Protein AF-A0A2M7RSE1-F1 (afdb_monomer)

Organism: NCBI:txid1974574

Solvent-accessible surface area (backbone atoms only — not comparable to full-atom values): 9994 Å² total; per-residue (Å²): 109,76,87,57,85,58,62,68,34,70,72,42,82,77,41,83,48,82,64,56,87,48,24,41,34,29,39,30,33,35,47,40,98,88,31,52,31,28,22,29,37,33,40,44,56,78,88,70,49,96,68,28,25,37,33,34,40,38,36,58,44,85,61,61,45,92,76,39,50,70,86,54,74,64,53,70,58,54,50,51,45,14,60,71,52,21,29,32,37,33,62,31,50,47,32,17,59,84,8,39,75,66,70,69,55,73,89,85,35,65,61,56,36,52,42,52,48,14,49,50,40,16,44,53,69,35,88,64,36,17,55,89,40,39,31,56,41,28,38,69,54,13,35,57,33,48,62,52,42,53,74,52,48,68,85,75,41,62,63,52,76,55,75,58,92,64,82,92,72,87,52,77,67,60,56,50,59,61,68,66,71,124

Structure (mmCIF, N/CA/C/O backbone):
data_AF-A0A2M7RSE1-F1
#
_entry.id   AF-A0A2M7RSE1-F1
#
loop_
_atom_site.group_PDB
_atom_site.id
_atom_site.type_symbol
_atom_site.label_atom_id
_atom_site.label_alt_id
_atom_site.label_comp_id
_atom_site.label_asym_id
_atom_site.label_entity_id
_atom_site.label_seq_id
_atom_site.pdbx_PDB_ins_code
_atom_site.Cartn_x
_atom_site.Cartn_y
_atom_site.Cartn_z
_atom_site.occupancy
_atom_site.B_iso_or_equiv
_atom_site.auth_seq_id
_atom_site.auth_comp_id
_atom_site.auth_asym_id
_atom_site.auth_atom_id
_atom_site.pdbx_PDB_model_num
ATOM 1 N N . MET A 1 1 ? -2.953 -1.154 -20.805 1.00 68.44 1 MET A N 1
ATOM 2 C CA . MET A 1 1 ? -3.401 -0.845 -19.430 1.00 68.44 1 MET A CA 1
ATOM 3 C C . MET A 1 1 ? -4.913 -0.645 -19.348 1.00 68.44 1 MET A C 1
ATOM 5 O O . MET A 1 1 ? -5.543 -1.492 -18.757 1.00 68.44 1 MET A O 1
ATOM 9 N N . ARG A 1 2 ? -5.538 0.334 -20.030 1.00 63.78 2 ARG A N 1
ATOM 10 C CA . ARG A 1 2 ? -7.013 0.550 -19.985 1.00 63.78 2 ARG A CA 1
ATOM 11 C C . ARG A 1 2 ? -7.922 -0.634 -20.369 1.00 63.78 2 ARG A C 1
ATOM 13 O O . ARG A 1 2 ? -9.072 -0.653 -19.968 1.00 63.78 2 ARG A O 1
ATOM 20 N N . LYS A 1 3 ? -7.435 -1.574 -21.185 1.00 67.25 3 LYS A N 1
ATOM 21 C CA . LYS A 1 3 ? -8.166 -2.794 -21.589 1.00 67.25 3 LYS A CA 1
ATOM 22 C C . LYS A 1 3 ? -7.731 -4.043 -20.804 1.00 67.25 3 LYS A C 1
ATOM 24 O O . LYS A 1 3 ? -8.051 -5.147 -21.220 1.00 67.25 3 LYS A O 1
ATOM 29 N N . LYS A 1 4 ? -6.894 -3.880 -19.773 1.00 73.75 4 LYS A N 1
ATOM 30 C CA . LYS A 1 4 ? -6.377 -4.986 -18.961 1.00 73.75 4 LYS A CA 1
ATOM 31 C C . LYS A 1 4 ? -7.294 -5.166 -17.755 1.00 73.75 4 LYS A C 1
ATOM 33 O O . LYS A 1 4 ? -7.661 -4.173 -17.134 1.00 73.75 4 LYS A O 1
ATOM 38 N N . ASP A 1 5 ? -7.607 -6.415 -17.437 1.00 77.19 5 ASP A N 1
ATOM 39 C CA . ASP A 1 5 ? -8.278 -6.763 -16.190 1.00 77.19 5 ASP A CA 1
ATOM 40 C C . ASP A 1 5 ? -7.267 -6.791 -15.041 1.00 77.19 5 ASP A C 1
ATOM 42 O O . ASP A 1 5 ? -6.137 -7.266 -15.198 1.00 77.19 5 ASP A O 1
ATOM 46 N N . TYR A 1 6 ? -7.690 -6.291 -13.884 1.00 80.75 6 TYR A N 1
ATOM 47 C CA . TYR A 1 6 ? -6.918 -6.295 -12.644 1.00 80.75 6 TYR A CA 1
ATOM 48 C C . TYR A 1 6 ? -7.593 -7.270 -11.674 1.00 80.75 6 TYR A C 1
ATOM 50 O O . TYR A 1 6 ? -8.510 -6.878 -10.947 1.00 80.75 6 TYR A O 1
ATOM 58 N N . PRO A 1 7 ? -7.260 -8.574 -11.741 1.00 81.19 7 PRO A N 1
ATOM 59 C CA . PRO A 1 7 ? -7.985 -9.588 -10.998 1.00 81.19 7 PRO A CA 1
ATOM 60 C C . PRO A 1 7 ? -7.826 -9.367 -9.497 1.00 81.19 7 PRO A C 1
ATOM 62 O O . PRO A 1 7 ? -6.730 -9.161 -8.978 1.00 81.19 7 PRO A O 1
ATOM 65 N N . VAL A 1 8 ? -8.948 -9.455 -8.790 1.00 84.81 8 VAL A N 1
ATOM 66 C CA . VAL A 1 8 ? -8.953 -9.467 -7.330 1.00 84.81 8 VAL A CA 1
ATOM 67 C C . VAL A 1 8 ? -8.176 -10.688 -6.851 1.00 84.81 8 VAL A C 1
ATOM 69 O O . VAL A 1 8 ? -8.457 -11.814 -7.263 1.00 84.81 8 VAL A O 1
ATOM 72 N N . SER A 1 9 ? -7.258 -10.466 -5.918 1.00 90.94 9 SER A N 1
ATOM 73 C CA . SER A 1 9 ? -6.623 -11.531 -5.153 1.00 90.94 9 SER A CA 1
ATOM 74 C C . SER A 1 9 ? -6.846 -11.314 -3.662 1.00 90.94 9 SER A C 1
ATOM 76 O O . SER A 1 9 ? -7.140 -10.202 -3.219 1.00 90.94 9 SER A O 1
ATOM 78 N N . GLU A 1 10 ? -6.759 -12.386 -2.882 1.00 92.94 10 GLU A N 1
ATOM 79 C CA . GLU A 1 10 ? -6.813 -12.274 -1.430 1.00 92.94 10 GLU A CA 1
ATOM 80 C C . GLU A 1 10 ? -5.564 -11.550 -0.912 1.00 92.94 10 GLU A C 1
ATOM 82 O O . GLU A 1 10 ? -4.444 -11.865 -1.316 1.00 92.94 10 GLU A O 1
ATOM 87 N N . LEU A 1 11 ? -5.764 -10.589 -0.005 1.00 96.06 11 LEU A N 1
ATOM 88 C CA . LEU A 1 11 ? -4.673 -9.977 0.744 1.00 96.06 11 LEU A CA 1
ATOM 89 C C . LEU A 1 11 ? -4.302 -10.903 1.910 1.00 96.06 11 LEU A C 1
ATOM 91 O O . LEU A 1 11 ? -5.041 -10.996 2.893 1.00 96.06 11 LEU A O 1
ATOM 95 N N . VAL A 1 12 ? -3.162 -11.579 1.803 1.00 97.81 12 VAL A N 1
ATOM 96 C CA . VAL A 1 12 ? -2.704 -12.579 2.775 1.00 97.81 12 VAL A CA 1
ATOM 97 C C . VAL A 1 12 ? -1.786 -11.926 3.801 1.00 97.81 12 VAL A C 1
ATOM 99 O O . VAL A 1 12 ? -0.852 -11.217 3.436 1.00 97.81 12 VAL A O 1
ATOM 102 N N . ILE A 1 13 ? -2.024 -12.172 5.091 1.00 98.25 13 ILE A N 1
ATOM 103 C CA . ILE A 1 13 ? -1.109 -11.756 6.162 1.00 98.25 13 ILE A CA 1
ATOM 104 C C . ILE A 1 13 ? 0.030 -12.773 6.259 1.00 98.25 13 ILE A C 1
ATOM 106 O O . ILE A 1 13 ? -0.191 -13.924 6.622 1.00 98.25 13 ILE A O 1
ATOM 110 N N . GLU A 1 14 ? 1.246 -12.337 5.949 1.00 98.31 14 GLU A N 1
ATOM 111 C CA . GLU A 1 14 ? 2.449 -13.179 5.926 1.00 98.31 14 GLU A CA 1
ATOM 112 C C . GLU A 1 14 ? 3.191 -13.133 7.262 1.00 98.31 14 GLU A C 1
ATOM 114 O O . GLU A 1 14 ? 3.734 -14.131 7.727 1.00 98.31 14 GLU A O 1
ATOM 119 N N . GLN A 1 15 ? 3.221 -11.956 7.889 1.00 98.38 15 GLN A N 1
ATOM 120 C CA . GLN A 1 15 ? 3.910 -11.743 9.154 1.00 98.38 15 GLN A CA 1
ATOM 121 C C . GLN A 1 15 ? 3.227 -10.638 9.956 1.00 98.38 15 GLN A C 1
ATOM 123 O O . GLN A 1 15 ? 2.953 -9.561 9.431 1.00 98.38 15 GLN A O 1
ATOM 128 N N . THR A 1 16 ? 3.030 -10.870 11.252 1.00 98.19 16 THR A N 1
ATOM 129 C CA . THR A 1 16 ? 2.653 -9.820 12.208 1.00 98.19 16 THR A CA 1
ATOM 130 C C . THR A 1 16 ? 3.908 -9.128 12.730 1.00 98.19 16 THR A C 1
ATOM 132 O O . THR A 1 16 ? 4.854 -9.788 13.161 1.00 98.19 16 THR A O 1
ATOM 135 N N . LEU A 1 17 ? 3.922 -7.798 12.691 1.00 97.88 17 LEU A N 1
ATOM 136 C CA . LEU A 1 17 ? 5.022 -6.968 13.180 1.00 97.88 17 LEU A CA 1
ATOM 137 C C . LEU A 1 17 ? 4.668 -6.356 14.548 1.00 97.88 17 LEU A C 1
ATOM 139 O O . LEU A 1 17 ? 3.490 -6.329 14.921 1.00 97.88 17 LEU A O 1
ATOM 143 N N . PRO A 1 18 ? 5.656 -5.844 15.307 1.00 96.38 18 PRO A N 1
ATOM 144 C CA . PRO A 1 18 ? 5.380 -5.096 16.528 1.00 96.38 18 PRO A CA 1
ATOM 145 C C . PR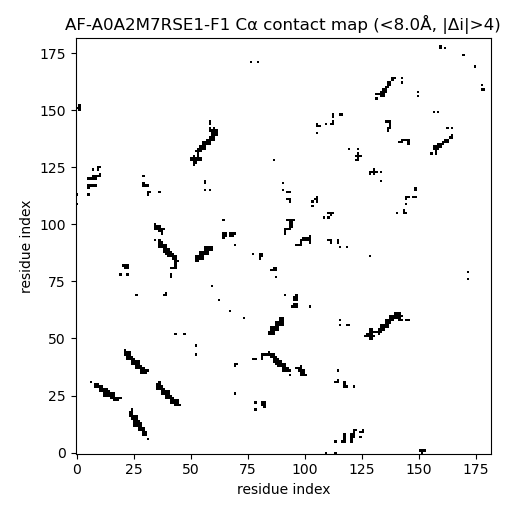O A 1 18 ? 4.396 -3.949 16.276 1.00 96.38 18 PRO A C 1
ATOM 147 O O . PRO A 1 18 ? 4.526 -3.202 15.305 1.00 96.38 18 PRO A O 1
ATOM 150 N N . ALA A 1 19 ? 3.402 -3.811 17.153 1.00 90.44 19 ALA A N 1
ATOM 151 C CA . ALA A 1 19 ? 2.424 -2.738 17.051 1.00 90.44 19 ALA A CA 1
ATOM 152 C C . ALA A 1 19 ? 3.070 -1.374 17.338 1.00 90.44 19 ALA A C 1
ATOM 154 O O . ALA A 1 19 ? 3.958 -1.250 18.184 1.00 90.44 19 ALA A O 1
ATOM 155 N N . GLY A 1 20 ? 2.583 -0.341 16.655 1.00 91.25 20 GLY A N 1
ATOM 156 C CA . GLY A 1 20 ? 2.917 1.040 16.975 1.00 91.25 20 GLY A CA 1
ATOM 157 C C . GLY A 1 20 ? 1.844 1.688 17.844 1.00 91.25 20 GLY A C 1
ATOM 158 O O . GLY A 1 20 ? 0.829 1.091 18.199 1.00 91.25 20 GLY A O 1
ATOM 159 N N . THR A 1 21 ? 2.036 2.964 18.176 1.00 91.62 21 THR A N 1
ATOM 160 C CA . THR A 1 21 ? 1.001 3.729 18.881 1.00 91.62 21 THR A CA 1
ATOM 161 C C . THR A 1 21 ? -0.196 3.962 17.959 1.00 91.62 21 THR A C 1
ATOM 163 O O . THR A 1 21 ? -0.091 4.730 17.000 1.00 91.62 21 THR A O 1
ATOM 166 N N . ASN A 1 22 ? -1.334 3.360 18.304 1.00 94.00 22 ASN A N 1
ATOM 167 C CA . ASN A 1 22 ? -2.626 3.460 17.619 1.00 94.00 22 ASN A CA 1
ATOM 168 C C . ASN A 1 22 ? -2.713 2.780 16.240 1.00 94.00 22 ASN A C 1
ATOM 170 O O . ASN A 1 22 ? -3.580 3.128 15.435 1.00 94.00 22 ASN A O 1
ATOM 174 N N . TYR A 1 23 ? -1.837 1.819 15.952 1.00 97.75 23 TYR A N 1
ATOM 175 C CA . TYR A 1 23 ? -1.929 0.989 14.753 1.00 97.75 23 TYR A CA 1
ATOM 176 C C . TYR A 1 23 ? -1.203 -0.347 14.938 1.00 97.75 23 TYR A C 1
ATOM 178 O O . TYR A 1 23 ? -0.269 -0.463 15.732 1.00 97.75 23 TYR A O 1
ATOM 186 N N . ILE A 1 24 ? -1.593 -1.345 14.151 1.00 98.00 24 ILE A N 1
ATOM 187 C CA . ILE A 1 24 ? -0.905 -2.635 14.037 1.00 98.00 24 ILE A CA 1
ATOM 188 C C . ILE A 1 24 ? -0.287 -2.727 12.642 1.00 98.00 24 ILE A C 1
ATOM 190 O O . ILE A 1 24 ? -0.823 -2.164 11.684 1.00 98.00 24 ILE A O 1
ATOM 194 N N . GLN A 1 25 ? 0.852 -3.408 12.530 1.00 98.25 25 GLN A N 1
ATOM 195 C CA . GLN A 1 25 ? 1.561 -3.586 11.268 1.00 98.25 25 GLN A CA 1
ATOM 196 C C . GLN A 1 25 ? 1.707 -5.058 10.909 1.00 98.25 25 GLN A C 1
ATOM 198 O O . GLN A 1 25 ? 1.893 -5.919 11.770 1.00 98.25 25 GLN A O 1
ATOM 203 N N . TYR A 1 26 ? 1.678 -5.317 9.609 1.00 98.56 26 TYR A N 1
ATOM 204 C CA . TYR A 1 26 ? 1.849 -6.630 9.022 1.00 98.56 26 TYR A CA 1
ATOM 205 C C . TYR A 1 26 ? 2.700 -6.523 7.760 1.00 98.56 26 TYR A C 1
ATOM 207 O O . TYR A 1 26 ? 2.643 -5.519 7.045 1.00 98.56 26 TYR A O 1
ATOM 215 N N . ILE A 1 27 ? 3.433 -7.585 7.447 1.00 98.62 27 ILE A N 1
ATOM 216 C CA . ILE A 1 27 ? 3.808 -7.864 6.064 1.00 98.62 27 ILE A CA 1
ATOM 217 C C . ILE A 1 27 ? 2.646 -8.640 5.456 1.00 98.62 27 ILE A C 1
ATOM 219 O O . ILE A 1 27 ? 2.216 -9.654 6.010 1.00 98.62 27 ILE A O 1
ATOM 223 N N . ALA A 1 28 ? 2.123 -8.145 4.341 1.00 98.50 28 ALA A N 1
ATOM 224 C CA . ALA A 1 28 ? 1.024 -8.770 3.626 1.00 98.50 28 ALA A CA 1
ATOM 225 C C . ALA A 1 28 ? 1.351 -8.904 2.140 1.00 98.50 28 ALA A C 1
ATOM 227 O O . ALA A 1 28 ? 2.126 -8.109 1.603 1.00 98.50 28 ALA A O 1
ATOM 228 N N . SER A 1 29 ? 0.744 -9.884 1.479 1.00 98.50 29 SER A N 1
ATOM 229 C CA . SER A 1 29 ? 0.957 -10.146 0.061 1.00 98.50 29 SER A CA 1
ATOM 230 C C . SER A 1 29 ? -0.344 -10.232 -0.736 1.00 98.50 29 SER A C 1
ATOM 232 O O . SER A 1 29 ? -1.419 -10.447 -0.179 1.00 98.50 29 SER A O 1
ATOM 234 N N . TYR A 1 30 ? -0.235 -10.038 -2.048 1.00 98.00 30 TYR A N 1
ATOM 235 C CA . TYR A 1 30 ? -1.301 -10.203 -3.036 1.00 98.00 30 TYR A CA 1
ATOM 236 C C . TYR A 1 30 ? -0.702 -10.729 -4.350 1.00 98.00 30 TYR A C 1
ATOM 238 O O . TYR A 1 30 ? 0.520 -10.872 -4.482 1.00 98.00 30 TYR A O 1
ATOM 246 N N . LYS A 1 31 ? -1.549 -11.053 -5.330 1.00 97.94 31 LYS A N 1
ATOM 247 C CA . LYS A 1 31 ? -1.115 -11.543 -6.643 1.00 97.94 31 LYS A CA 1
ATOM 248 C C . LYS A 1 31 ? -1.199 -10.462 -7.716 1.00 97.94 31 LYS A C 1
ATOM 250 O O . LYS A 1 31 ? -2.182 -9.734 -7.805 1.00 97.94 31 LYS A O 1
ATOM 255 N N . SER A 1 32 ? -0.177 -10.405 -8.566 1.00 96.00 32 SER A N 1
ATOM 256 C CA . SER A 1 32 ? -0.117 -9.530 -9.738 1.00 96.00 32 SER A CA 1
ATOM 257 C C . SER A 1 32 ? 0.667 -10.214 -10.853 1.00 96.00 32 SER A C 1
ATOM 259 O O . SER A 1 32 ? 1.807 -10.609 -10.641 1.00 96.00 32 SER A O 1
ATOM 261 N N . ASP A 1 33 ? 0.063 -10.403 -12.029 1.00 93.81 33 ASP A N 1
ATOM 262 C CA . ASP A 1 33 ? 0.697 -11.084 -13.175 1.00 93.81 33 ASP A CA 1
ATOM 263 C C . ASP A 1 33 ? 1.339 -12.447 -12.818 1.00 93.81 33 ASP A C 1
ATOM 265 O O . ASP A 1 33 ? 2.411 -12.801 -13.297 1.00 93.81 33 ASP A O 1
ATOM 269 N N . GLY A 1 34 ? 0.688 -13.216 -11.935 1.00 94.94 34 GLY A N 1
ATOM 270 C CA . GLY A 1 34 ? 1.187 -14.503 -11.423 1.00 94.94 34 GLY A CA 1
ATOM 271 C C . GLY A 1 34 ? 2.207 -14.389 -10.280 1.00 94.94 34 GLY A C 1
ATOM 272 O O . GLY A 1 34 ? 2.371 -15.340 -9.511 1.00 94.94 34 GLY A O 1
ATOM 273 N N . LEU A 1 35 ? 2.812 -13.215 -10.100 1.00 97.12 35 LEU A N 1
ATOM 274 C CA . LEU A 1 35 ? 3.784 -12.918 -9.052 1.00 97.12 35 LEU A CA 1
ATOM 275 C C . LEU A 1 35 ? 3.100 -12.697 -7.703 1.00 97.12 35 LEU A C 1
ATOM 277 O O . LEU A 1 35 ? 2.005 -12.135 -7.622 1.00 97.12 35 LEU A O 1
ATOM 281 N N . LYS A 1 36 ? 3.761 -13.128 -6.631 1.00 98.19 36 LYS A N 1
ATOM 282 C CA . LYS A 1 36 ? 3.456 -12.764 -5.248 1.00 98.19 36 LYS A CA 1
ATOM 283 C C . LYS A 1 36 ? 4.147 -11.443 -4.915 1.00 98.19 36 LYS A C 1
ATOM 285 O O . LYS A 1 36 ? 5.373 -11.372 -4.845 1.00 98.19 36 LYS A O 1
ATOM 290 N N . ILE A 1 37 ? 3.348 -10.405 -4.705 1.00 98.50 37 ILE A N 1
ATOM 291 C CA . ILE A 1 37 ? 3.824 -9.065 -4.371 1.00 98.50 37 ILE A CA 1
ATOM 292 C C . ILE A 1 37 ? 3.568 -8.814 -2.892 1.00 98.50 37 ILE A C 1
ATOM 294 O O . ILE A 1 37 ? 2.458 -9.022 -2.409 1.00 98.50 37 ILE A O 1
ATOM 298 N N . TYR A 1 38 ? 4.606 -8.395 -2.179 1.00 98.69 38 TYR A N 1
ATOM 299 C CA . TYR A 1 38 ? 4.588 -8.104 -0.753 1.00 98.69 38 TYR A CA 1
ATOM 300 C C . TYR A 1 38 ? 4.395 -6.605 -0.507 1.00 98.69 38 TYR A C 1
ATOM 302 O O . TYR A 1 38 ? 4.470 -5.777 -1.414 1.00 98.69 38 TYR A O 1
ATOM 310 N N . GLY A 1 39 ? 4.122 -6.241 0.740 1.00 98.38 39 GLY A N 1
ATOM 311 C CA . GLY A 1 39 ? 4.042 -4.855 1.164 1.00 98.38 39 GLY A CA 1
ATOM 312 C C . GLY A 1 39 ? 3.800 -4.719 2.658 1.00 98.38 39 GLY A C 1
ATOM 313 O O . GLY A 1 39 ? 3.416 -5.667 3.349 1.00 98.38 39 GLY A O 1
ATOM 314 N N . LEU A 1 40 ? 4.006 -3.504 3.153 1.00 98.69 40 LEU A N 1
ATOM 315 C CA . LEU A 1 40 ? 3.713 -3.139 4.532 1.00 98.69 40 LEU A CA 1
ATOM 316 C C . LEU A 1 40 ? 2.243 -2.730 4.650 1.00 98.69 40 LEU A C 1
ATOM 318 O O . LEU A 1 40 ? 1.843 -1.685 4.133 1.00 98.69 40 LEU A O 1
ATOM 322 N N . LEU A 1 41 ? 1.459 -3.522 5.376 1.00 98.69 41 LEU A N 1
ATOM 323 C CA . LEU A 1 41 ? 0.079 -3.216 5.734 1.00 98.69 41 LEU A CA 1
ATOM 324 C C . LEU A 1 41 ? 0.042 -2.638 7.148 1.00 98.69 41 LEU A C 1
ATOM 326 O O . LEU A 1 41 ? 0.400 -3.307 8.113 1.00 98.69 41 LEU A O 1
ATOM 330 N N . THR A 1 42 ? -0.409 -1.396 7.280 1.00 98.62 42 THR A N 1
ATOM 331 C CA . THR A 1 42 ? -0.582 -0.723 8.571 1.00 98.62 42 THR A CA 1
ATOM 332 C C . THR A 1 42 ? -2.057 -0.403 8.780 1.00 98.62 42 THR A C 1
ATOM 334 O O . THR A 1 42 ? -2.655 0.298 7.965 1.00 98.62 42 THR A O 1
ATOM 337 N N . ILE A 1 43 ? -2.642 -0.913 9.863 1.00 98.44 43 ILE A N 1
ATOM 338 C CA . ILE A 1 43 ? -4.074 -0.799 10.163 1.00 98.44 43 ILE A CA 1
ATOM 339 C C . ILE A 1 43 ? -4.257 0.029 11.441 1.00 98.44 43 ILE A C 1
ATOM 341 O O . ILE A 1 43 ? -3.664 -0.324 12.463 1.00 98.44 43 ILE A O 1
ATOM 345 N N . PRO A 1 44 ? -5.073 1.099 11.428 1.00 98.06 44 PRO A N 1
ATOM 346 C CA . PRO A 1 44 ? -5.396 1.856 12.631 1.00 98.06 44 PRO A CA 1
ATOM 347 C C . PRO A 1 44 ? -6.061 0.978 13.692 1.00 98.06 44 PRO A C 1
ATOM 349 O O . PRO A 1 44 ? -6.879 0.111 13.384 1.00 98.06 44 PRO A O 1
ATOM 352 N N . THR A 1 45 ? -5.768 1.248 14.959 1.00 95.31 45 THR A N 1
ATOM 353 C CA . THR A 1 45 ? -6.540 0.705 16.084 1.00 95.31 45 THR A CA 1
ATOM 354 C C . THR A 1 45 ? -7.519 1.752 16.598 1.00 95.31 45 THR A C 1
ATOM 356 O O . THR A 1 45 ? -7.228 2.946 16.557 1.00 95.31 45 THR A O 1
ATOM 359 N N . GLY A 1 46 ? -8.644 1.315 17.158 1.00 91.56 46 GLY A N 1
ATOM 360 C CA . GLY A 1 46 ? -9.659 2.193 17.738 1.00 91.56 46 GLY A CA 1
ATOM 361 C C . GLY A 1 46 ? -11.046 1.871 17.200 1.00 91.56 46 GLY A C 1
ATOM 362 O O . GLY A 1 46 ? -11.316 0.742 16.788 1.00 91.56 46 GLY A O 1
ATOM 363 N N . ILE A 1 47 ? -11.933 2.866 17.206 1.00 93.38 47 ILE A N 1
ATOM 364 C CA . ILE A 1 47 ? -13.305 2.699 16.720 1.00 93.38 47 ILE A CA 1
ATOM 365 C C . ILE A 1 47 ? -13.293 2.730 15.192 1.00 93.38 47 ILE A C 1
ATOM 367 O O . ILE A 1 47 ? -13.180 3.793 14.581 1.00 93.38 47 ILE A O 1
ATOM 371 N N . LYS A 1 48 ? -13.417 1.550 14.581 1.00 95.12 48 LYS A N 1
ATOM 372 C CA . LYS A 1 48 ? -13.550 1.410 13.130 1.00 95.12 48 LYS A CA 1
ATOM 373 C C . LYS A 1 48 ? -14.847 2.080 12.647 1.00 95.12 48 LYS A C 1
ATOM 375 O O . LYS A 1 48 ? -15.901 1.823 13.236 1.00 95.12 48 LYS A O 1
ATOM 380 N N . PRO A 1 49 ? -14.815 2.902 11.578 1.00 95.25 49 PRO A N 1
ATOM 381 C CA . PRO A 1 49 ? -16.034 3.435 10.981 1.00 95.25 49 PRO A CA 1
ATOM 382 C C . PRO A 1 49 ? -16.951 2.308 10.497 1.00 95.25 49 PRO A C 1
ATOM 384 O O . PRO A 1 49 ? -16.478 1.243 10.105 1.00 95.25 49 PRO A O 1
ATOM 387 N N . LYS A 1 50 ? -18.265 2.556 10.461 1.00 94.75 50 LYS A N 1
ATOM 388 C CA . LYS A 1 50 ? -19.277 1.548 10.088 1.00 94.75 50 LYS A CA 1
ATOM 389 C C . LYS A 1 50 ? -18.969 0.831 8.765 1.00 94.75 50 LYS A C 1
ATOM 391 O O . LYS A 1 50 ? -19.198 -0.368 8.664 1.00 94.75 50 LYS A O 1
ATOM 396 N N . ASN A 1 51 ? -18.433 1.564 7.791 1.00 93.19 51 ASN A N 1
ATOM 397 C CA . ASN A 1 51 ? -18.144 1.058 6.449 1.00 93.19 51 ASN A CA 1
ATOM 398 C C . ASN A 1 51 ? -16.690 0.581 6.274 1.00 93.19 51 ASN A C 1
ATOM 400 O O . ASN A 1 51 ? -16.323 0.202 5.173 1.00 93.19 51 ASN A O 1
ATOM 404 N N . GLY A 1 52 ? -15.866 0.605 7.327 1.00 96.50 52 GLY A N 1
ATOM 405 C CA . GLY A 1 52 ? -14.433 0.310 7.260 1.00 96.50 52 GLY A CA 1
ATOM 406 C C . GLY A 1 52 ? -13.543 1.556 7.319 1.00 96.50 52 GLY A C 1
ATOM 407 O O . GLY A 1 52 ? -14.006 2.702 7.362 1.00 96.50 52 GLY A O 1
ATOM 408 N N . TRP A 1 53 ? -12.233 1.336 7.368 1.00 97.19 53 TRP A N 1
ATOM 409 C CA . TRP A 1 53 ? -11.232 2.397 7.346 1.00 97.19 53 TRP A CA 1
ATOM 410 C C . TRP A 1 53 ? -10.987 2.887 5.913 1.00 97.19 53 TRP A C 1
ATOM 412 O O . TRP A 1 53 ? -10.855 2.059 5.012 1.00 97.19 53 TRP A O 1
ATOM 422 N N . PRO A 1 54 ? -10.855 4.205 5.679 1.00 96.12 54 PRO A N 1
ATOM 423 C CA . PRO A 1 54 ? -10.328 4.691 4.409 1.00 96.12 54 PRO A CA 1
ATOM 424 C C . PRO A 1 54 ? -8.903 4.159 4.191 1.00 96.12 54 PRO A C 1
ATOM 426 O O . PRO A 1 54 ? -8.161 3.937 5.152 1.00 96.12 54 PRO A O 1
ATOM 429 N N . VAL A 1 55 ? -8.511 3.969 2.935 1.00 96.19 55 VAL A N 1
ATOM 430 C CA . VAL A 1 55 ? -7.242 3.330 2.565 1.00 96.19 55 VAL A CA 1
ATOM 431 C C . VAL A 1 55 ? -6.379 4.276 1.736 1.00 96.19 55 VAL A C 1
ATOM 433 O O . VAL A 1 55 ? -6.874 4.968 0.848 1.00 96.19 55 VAL A O 1
ATOM 436 N N . ILE A 1 56 ? -5.072 4.266 1.994 1.00 95.38 56 ILE A N 1
ATOM 437 C CA . ILE A 1 56 ? -4.049 4.906 1.168 1.00 95.38 56 ILE A CA 1
ATOM 438 C C . ILE A 1 56 ? -3.070 3.837 0.686 1.00 95.38 56 ILE A C 1
ATOM 440 O O . ILE A 1 56 ? -2.367 3.217 1.488 1.00 95.38 56 ILE A O 1
ATOM 444 N N . ILE A 1 57 ? -2.985 3.664 -0.632 1.00 96.25 57 ILE A N 1
ATOM 445 C CA . ILE A 1 57 ? -1.903 2.911 -1.272 1.00 96.25 57 ILE A CA 1
ATOM 446 C C . ILE A 1 57 ? -0.714 3.861 -1.420 1.00 96.25 57 ILE A C 1
ATOM 448 O O . ILE A 1 57 ? -0.763 4.834 -2.173 1.00 96.25 57 ILE A O 1
ATOM 452 N N . PHE A 1 58 ? 0.330 3.617 -0.637 1.00 96.00 58 PHE A N 1
ATOM 453 C CA . PHE A 1 58 ? 1.499 4.474 -0.508 1.00 96.00 58 PHE A CA 1
ATOM 454 C C . PHE A 1 58 ? 2.609 3.996 -1.450 1.00 96.00 58 PHE A C 1
ATOM 456 O O . PHE A 1 58 ? 3.375 3.087 -1.135 1.00 96.00 58 PHE A O 1
ATOM 463 N N . ASN A 1 59 ? 2.712 4.636 -2.607 1.00 94.25 59 ASN A N 1
ATOM 464 C CA . ASN A 1 59 ? 3.674 4.323 -3.654 1.00 94.25 59 ASN A CA 1
ATOM 465 C C . ASN A 1 59 ? 5.008 5.022 -3.374 1.00 94.25 59 ASN A C 1
ATOM 467 O O . ASN A 1 59 ? 5.156 6.240 -3.521 1.00 94.25 59 ASN A O 1
ATOM 471 N N . HIS A 1 60 ? 6.001 4.251 -2.930 1.00 94.31 60 HIS A N 1
ATOM 472 C CA . HIS A 1 60 ? 7.299 4.796 -2.548 1.00 94.31 60 HIS A CA 1
ATOM 473 C C . HIS A 1 60 ? 8.106 5.304 -3.758 1.00 94.31 60 HIS A C 1
ATOM 475 O O . HIS A 1 60 ? 7.922 4.868 -4.896 1.00 94.31 60 HIS A O 1
ATOM 481 N N . GLY A 1 61 ? 9.023 6.244 -3.505 1.00 90.94 61 GLY A N 1
ATOM 482 C CA . GLY A 1 61 ? 10.008 6.694 -4.494 1.00 90.94 61 GLY A CA 1
ATOM 483 C C . GLY A 1 61 ? 11.075 5.640 -4.797 1.00 90.94 61 GLY A C 1
ATOM 484 O O . GLY A 1 61 ? 11.092 4.574 -4.186 1.00 90.94 61 GLY A O 1
ATOM 485 N N . TYR A 1 62 ? 11.983 5.941 -5.726 1.00 92.06 62 TYR A N 1
ATOM 486 C CA . TYR A 1 62 ? 13.052 5.009 -6.081 1.00 92.06 62 TYR A CA 1
ATOM 487 C C . TYR A 1 62 ? 13.953 4.714 -4.877 1.00 92.06 62 TYR A C 1
ATOM 489 O O . TYR A 1 62 ? 14.439 5.626 -4.207 1.00 92.06 62 TYR A O 1
ATOM 497 N N . ILE A 1 63 ? 14.164 3.428 -4.624 1.00 92.44 63 ILE A N 1
ATOM 498 C CA . ILE A 1 63 ? 15.139 2.881 -3.686 1.00 92.44 63 ILE A CA 1
ATOM 499 C C . ILE A 1 63 ? 15.773 1.707 -4.440 1.00 92.44 63 ILE A C 1
ATOM 501 O O . ILE A 1 63 ? 15.013 0.932 -5.020 1.00 92.44 63 ILE A O 1
ATOM 505 N N . PRO A 1 64 ? 17.110 1.574 -4.476 1.00 93.81 64 PRO A N 1
ATOM 506 C CA . PRO A 1 64 ? 17.747 0.425 -5.111 1.00 93.81 64 PRO A CA 1
ATOM 507 C C . PRO A 1 64 ? 17.153 -0.896 -4.585 1.00 93.81 64 PRO A C 1
ATOM 509 O O . PRO A 1 64 ? 16.987 -1.013 -3.366 1.00 93.81 64 PRO A O 1
ATOM 512 N N . PRO A 1 65 ? 16.794 -1.861 -5.455 1.00 94.25 65 PRO A N 1
ATOM 513 C CA . PRO A 1 65 ? 16.103 -3.085 -5.040 1.00 94.25 65 PRO A CA 1
ATOM 514 C C . PRO A 1 65 ? 16.844 -3.879 -3.956 1.00 94.25 65 PRO A C 1
ATOM 516 O O . PRO A 1 65 ? 16.225 -4.376 -3.020 1.00 94.25 65 PRO A O 1
ATOM 519 N N . ASP A 1 66 ? 18.173 -3.925 -4.049 1.00 94.19 66 ASP A N 1
ATOM 520 C CA . ASP A 1 66 ? 19.097 -4.571 -3.111 1.00 94.19 66 ASP A CA 1
ATOM 521 C C . ASP A 1 66 ? 19.210 -3.851 -1.757 1.00 94.19 66 ASP A C 1
ATOM 523 O O . ASP A 1 66 ? 19.540 -4.464 -0.743 1.00 94.19 66 ASP A O 1
ATOM 527 N N . ALA A 1 67 ? 18.904 -2.554 -1.721 1.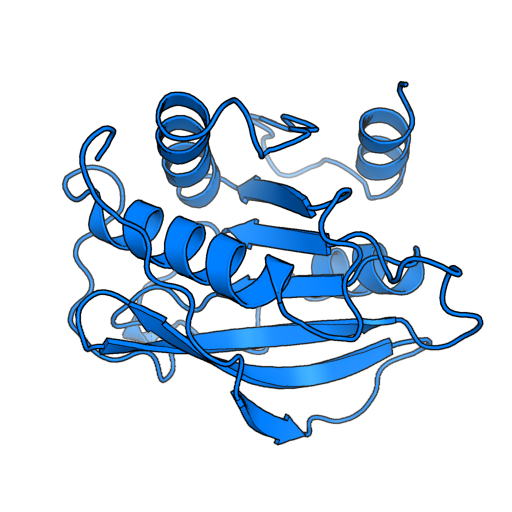00 96.19 67 ALA A N 1
ATOM 528 C CA . ALA A 1 67 ? 18.882 -1.744 -0.507 1.00 96.19 67 ALA A CA 1
ATOM 529 C C . ALA A 1 67 ? 17.473 -1.586 0.091 1.00 96.19 67 ALA A C 1
ATOM 531 O O . ALA A 1 67 ? 17.323 -1.036 1.188 1.00 96.19 67 ALA A O 1
ATOM 532 N N . TYR A 1 68 ? 16.426 -2.005 -0.625 1.00 96.94 68 TYR A N 1
ATOM 533 C CA . TYR A 1 68 ? 15.049 -1.828 -0.190 1.00 96.94 68 TYR A CA 1
ATOM 534 C C . TYR A 1 68 ? 14.673 -2.811 0.919 1.00 96.94 68 TYR A C 1
ATOM 536 O O . TYR A 1 68 ? 14.919 -4.011 0.835 1.00 96.94 68 TYR A O 1
ATOM 544 N N . LYS A 1 69 ? 13.980 -2.298 1.939 1.00 97.56 69 LYS A N 1
ATOM 545 C CA . LYS A 1 69 ? 13.392 -3.101 3.012 1.00 97.56 69 LYS A CA 1
ATOM 546 C C . LYS A 1 69 ? 11.974 -2.631 3.303 1.00 97.56 69 LYS A C 1
ATOM 548 O O . LYS A 1 69 ? 11.733 -1.437 3.484 1.00 97.56 69 LYS A O 1
ATOM 553 N N . THR A 1 70 ? 11.048 -3.579 3.418 1.00 97.75 70 THR A N 1
ATOM 554 C CA . THR A 1 70 ? 9.605 -3.350 3.601 1.00 97.75 70 THR A CA 1
ATOM 555 C C . THR A 1 70 ? 9.278 -2.424 4.777 1.00 97.75 70 THR A C 1
ATOM 557 O O . THR A 1 70 ? 8.388 -1.580 4.672 1.00 97.75 70 THR A O 1
ATOM 560 N N . THR A 1 71 ? 10.005 -2.539 5.889 1.00 96.62 71 THR A N 1
ATOM 561 C CA . THR A 1 71 ? 9.737 -1.818 7.146 1.00 96.62 71 THR A CA 1
ATOM 562 C C . THR A 1 71 ? 10.553 -0.533 7.321 1.00 96.62 71 THR A C 1
ATOM 564 O O . THR A 1 71 ? 10.359 0.185 8.301 1.00 96.62 71 THR A O 1
ATOM 567 N N . GLU A 1 72 ? 11.445 -0.210 6.382 1.00 94.94 72 GLU A N 1
ATOM 568 C CA . GLU A 1 72 ? 12.270 0.997 6.425 1.00 94.94 72 GLU A CA 1
ATOM 569 C C . GLU A 1 72 ? 11.744 2.086 5.481 1.00 94.94 72 GLU A C 1
ATOM 571 O O . GLU A 1 72 ? 10.983 1.829 4.546 1.00 94.94 72 GLU A O 1
ATOM 576 N N . ARG A 1 73 ? 12.224 3.321 5.701 1.00 92.56 73 ARG A N 1
ATOM 577 C CA . ARG A 1 73 ? 11.848 4.546 4.970 1.00 92.56 73 ARG A CA 1
ATOM 578 C C . ARG A 1 73 ? 10.356 4.875 5.091 1.00 92.56 73 ARG A C 1
ATOM 580 O O . ARG A 1 73 ? 9.507 4.033 5.340 1.00 92.56 73 ARG A O 1
ATOM 587 N N . TYR A 1 74 ? 10.026 6.159 4.982 1.00 92.88 74 TYR A N 1
ATOM 588 C CA . TYR A 1 74 ? 8.646 6.653 5.106 1.00 92.88 74 TYR A CA 1
ATOM 589 C C . TYR A 1 74 ? 7.915 6.297 6.421 1.00 92.88 74 TYR A C 1
ATOM 591 O O . TYR A 1 74 ? 6.721 6.560 6.532 1.00 92.88 74 TYR A O 1
ATOM 599 N N . VAL A 1 75 ? 8.614 5.774 7.439 1.00 94.44 75 VAL A N 1
ATOM 600 C CA . VAL A 1 75 ? 8.035 5.316 8.717 1.00 94.44 75 VAL A CA 1
ATOM 601 C C . VAL A 1 75 ? 7.161 6.394 9.356 1.00 94.44 75 VAL A C 1
ATOM 603 O O . VAL A 1 75 ? 6.025 6.127 9.736 1.00 94.44 75 VAL A O 1
ATOM 606 N N . ALA A 1 76 ? 7.650 7.637 9.404 1.00 92.50 76 ALA A N 1
ATOM 607 C CA . ALA A 1 76 ? 6.900 8.763 9.955 1.00 92.50 76 ALA A CA 1
ATOM 608 C C . ALA A 1 76 ? 5.618 9.074 9.163 1.00 92.50 76 ALA A C 1
ATOM 610 O O . ALA A 1 76 ? 4.594 9.375 9.770 1.00 92.50 76 ALA A O 1
ATOM 611 N N . TYR A 1 77 ? 5.648 8.958 7.831 1.00 92.62 77 TYR A N 1
ATOM 612 C CA . TYR A 1 77 ? 4.482 9.196 6.974 1.00 92.62 77 TYR A CA 1
ATOM 613 C C . TYR A 1 77 ? 3.431 8.100 7.154 1.00 92.62 77 TYR A C 1
ATOM 615 O O . TYR A 1 77 ? 2.270 8.406 7.420 1.00 92.62 77 TYR A O 1
ATOM 623 N N . VAL A 1 78 ? 3.845 6.830 7.079 1.00 96.12 78 VAL A N 1
ATOM 624 C CA . VAL A 1 78 ? 2.964 5.669 7.287 1.00 96.12 78 VAL A CA 1
ATOM 625 C C . VAL A 1 78 ? 2.324 5.731 8.674 1.00 96.12 78 VAL A C 1
ATOM 627 O O . VAL A 1 78 ? 1.106 5.625 8.799 1.00 96.12 78 VAL A O 1
ATOM 630 N N . ALA A 1 79 ? 3.123 5.993 9.712 1.00 94.75 79 ALA A N 1
ATOM 631 C CA . ALA A 1 79 ? 2.626 6.120 11.076 1.00 94.75 79 ALA A CA 1
ATOM 632 C C . ALA A 1 79 ? 1.672 7.311 11.241 1.00 94.75 79 ALA A C 1
ATOM 634 O O . ALA A 1 79 ? 0.654 7.182 11.917 1.00 94.75 79 ALA A O 1
ATOM 635 N N . ALA A 1 80 ? 1.976 8.470 10.649 1.00 94.44 80 ALA A N 1
ATOM 636 C CA . ALA A 1 80 ? 1.114 9.646 10.735 1.00 94.44 80 ALA A CA 1
ATOM 637 C C . ALA A 1 80 ? -0.247 9.397 10.076 1.00 94.44 80 ALA A C 1
ATOM 639 O O . ALA A 1 80 ? -1.274 9.715 10.671 1.00 94.44 80 ALA A O 1
ATOM 640 N N . LEU A 1 81 ? -0.270 8.793 8.888 1.00 95.38 81 LEU A N 1
ATOM 641 C CA . LEU A 1 81 ? -1.506 8.434 8.194 1.00 95.38 81 LEU A CA 1
ATOM 642 C C . LEU A 1 81 ? -2.321 7.411 8.998 1.00 95.38 81 LEU A C 1
ATOM 644 O O . LEU A 1 81 ? -3.503 7.635 9.254 1.00 95.38 81 LEU A O 1
ATOM 648 N N . ALA A 1 82 ? -1.682 6.350 9.495 1.00 96.62 82 ALA A N 1
ATOM 649 C CA . ALA A 1 82 ? -2.355 5.330 10.296 1.00 96.62 82 ALA A CA 1
ATOM 650 C C . ALA A 1 82 ? -2.956 5.886 11.593 1.00 96.62 82 ALA A C 1
ATOM 652 O O . ALA A 1 82 ? -4.117 5.627 11.908 1.00 96.62 82 ALA A O 1
ATOM 653 N N . LYS A 1 83 ? -2.216 6.745 12.304 1.00 95.12 83 LYS A N 1
ATOM 654 C CA . LYS A 1 83 ? -2.710 7.446 13.503 1.00 95.12 83 LYS A CA 1
ATOM 655 C C . LYS A 1 83 ? -3.907 8.358 13.225 1.00 95.12 83 LYS A C 1
ATOM 657 O O . LYS A 1 83 ? -4.649 8.667 14.151 1.00 95.12 83 LYS A O 1
ATOM 662 N N . ASN A 1 84 ? -4.095 8.788 11.978 1.00 93.88 84 ASN A N 1
ATOM 663 C CA . ASN A 1 84 ? -5.244 9.583 11.546 1.00 93.88 84 ASN A CA 1
ATOM 664 C C . ASN A 1 84 ? -6.388 8.725 10.975 1.00 93.88 84 ASN A C 1
ATOM 666 O O . ASN A 1 84 ? -7.303 9.268 10.362 1.00 93.88 84 ASN A O 1
ATOM 670 N N . GLY A 1 85 ? -6.366 7.405 11.192 1.00 96.06 85 GLY A N 1
ATOM 671 C CA . GLY A 1 85 ? -7.475 6.522 10.838 1.00 96.06 85 GLY A CA 1
ATOM 672 C C . GLY A 1 85 ? -7.471 6.055 9.384 1.00 96.06 85 GLY A C 1
ATOM 673 O O . GLY A 1 85 ? -8.535 5.740 8.865 1.00 96.06 85 GLY A O 1
ATOM 674 N N . TYR A 1 86 ? -6.309 6.000 8.728 1.00 97.12 86 TYR A N 1
ATOM 675 C CA . TYR A 1 86 ? -6.172 5.410 7.393 1.00 97.12 86 TYR A CA 1
ATOM 676 C C . TYR A 1 86 ? -5.482 4.053 7.468 1.00 97.12 86 TYR A C 1
ATOM 678 O O . TYR A 1 86 ? -4.416 3.934 8.071 1.00 97.12 86 TYR A O 1
ATOM 686 N N . ILE A 1 87 ? -6.026 3.037 6.800 1.00 98.44 87 ILE A N 1
ATOM 687 C CA . ILE A 1 87 ? -5.194 1.894 6.419 1.00 98.44 87 ILE A CA 1
ATOM 688 C C . ILE A 1 87 ? -4.150 2.412 5.438 1.00 98.44 87 ILE A C 1
ATOM 690 O O . ILE A 1 87 ? -4.483 3.090 4.468 1.00 98.44 87 ILE A O 1
ATOM 694 N N . VAL A 1 88 ? -2.888 2.084 5.680 1.00 98.12 88 VAL A N 1
ATOM 695 C CA . VAL A 1 88 ? -1.799 2.401 4.760 1.00 98.12 88 VAL A CA 1
ATOM 696 C C . VAL A 1 88 ? -1.232 1.096 4.247 1.00 98.12 88 VAL A C 1
ATOM 698 O O . VAL A 1 88 ? -0.721 0.293 5.028 1.00 98.12 88 VAL A O 1
ATOM 701 N N . TYR A 1 89 ? -1.313 0.893 2.938 1.00 98.38 89 TYR A N 1
ATOM 702 C CA . TYR A 1 89 ? -0.643 -0.212 2.273 1.00 98.38 89 TYR A CA 1
ATOM 703 C C . TYR A 1 89 ? 0.508 0.346 1.445 1.00 98.38 89 TYR A C 1
ATOM 705 O O . TYR A 1 89 ? 0.268 1.093 0.503 1.00 98.38 89 TYR A O 1
ATOM 713 N N . LYS A 1 90 ? 1.752 0.034 1.811 1.00 98.00 90 LYS A N 1
ATOM 714 C CA . LYS A 1 90 ? 2.955 0.417 1.057 1.00 98.00 90 LYS A CA 1
ATOM 715 C C . LYS A 1 90 ? 3.460 -0.822 0.312 1.00 98.00 90 LYS A C 1
ATOM 717 O O . LYS A 1 90 ? 4.131 -1.633 0.955 1.00 98.00 90 LYS A O 1
ATOM 722 N N . PRO A 1 91 ? 3.123 -0.999 -0.979 1.00 97.12 91 PRO A N 1
ATOM 723 C CA . PRO A 1 91 ? 3.575 -2.149 -1.749 1.00 97.12 91 PRO A CA 1
ATOM 724 C C . PRO A 1 91 ? 5.096 -2.129 -1.872 1.00 97.12 91 PRO A C 1
ATOM 726 O O . PRO A 1 91 ? 5.694 -1.068 -2.053 1.00 97.12 91 PRO A O 1
ATOM 729 N N . ASP A 1 92 ? 5.703 -3.304 -1.814 1.00 97.38 92 ASP A N 1
ATOM 730 C CA . ASP A 1 92 ? 7.065 -3.522 -2.266 1.00 97.38 92 ASP A CA 1
ATOM 731 C C . ASP A 1 92 ? 6.970 -3.781 -3.770 1.00 97.38 92 ASP A C 1
ATOM 733 O O . ASP A 1 92 ? 6.351 -4.762 -4.190 1.00 97.38 92 ASP A O 1
ATOM 737 N N . TYR A 1 93 ? 7.520 -2.896 -4.605 1.00 96.38 93 TYR A N 1
ATOM 738 C CA . TYR A 1 93 ? 7.475 -3.113 -6.055 1.00 96.38 93 TYR A CA 1
ATOM 739 C C . TYR A 1 93 ? 8.082 -4.472 -6.429 1.00 96.38 93 TYR A C 1
ATOM 741 O O . TYR A 1 93 ? 8.985 -4.950 -5.744 1.00 96.38 93 TYR A O 1
ATOM 749 N N . ARG A 1 94 ? 7.617 -5.101 -7.519 1.00 96.62 94 ARG A N 1
ATOM 750 C CA . ARG A 1 94 ? 8.197 -6.374 -7.985 1.00 96.62 94 ARG A CA 1
ATOM 751 C C . ARG A 1 94 ? 9.732 -6.310 -8.044 1.00 96.62 94 ARG A C 1
ATOM 753 O O . ARG A 1 94 ? 10.311 -5.291 -8.438 1.00 96.62 94 ARG A O 1
ATOM 760 N N . GLY A 1 95 ? 10.383 -7.371 -7.574 1.00 96.31 95 GLY A N 1
ATOM 761 C CA . GLY A 1 95 ? 11.835 -7.430 -7.395 1.00 96.31 95 GLY A CA 1
ATOM 762 C C . GLY A 1 95 ? 12.409 -6.609 -6.227 1.00 96.31 95 GLY A C 1
ATOM 763 O O . GLY A 1 95 ? 13.627 -6.523 -6.121 1.00 96.31 95 GLY A O 1
ATOM 764 N N . HIS A 1 96 ? 11.585 -5.991 -5.371 1.00 97.12 96 HIS A N 1
ATOM 765 C CA . HIS A 1 96 ? 12.018 -5.318 -4.139 1.00 97.12 96 HIS A CA 1
ATOM 766 C C . HIS A 1 96 ? 11.557 -6.095 -2.905 1.00 97.12 96 HIS A C 1
ATOM 768 O O . HIS A 1 96 ? 10.440 -6.613 -2.862 1.00 97.12 96 HIS A O 1
ATOM 774 N N . GLY A 1 97 ? 12.388 -6.111 -1.860 1.00 96.44 97 GLY A N 1
ATOM 775 C CA . GLY A 1 97 ? 12.064 -6.818 -0.622 1.00 96.44 97 GLY A CA 1
ATOM 776 C C . GLY A 1 97 ? 11.807 -8.298 -0.902 1.00 96.44 97 GLY A C 1
ATOM 777 O O . GLY A 1 97 ? 12.641 -8.963 -1.508 1.00 96.44 97 GLY A O 1
ATOM 778 N N . ASN A 1 98 ? 10.639 -8.792 -0.493 1.00 97.44 98 ASN A N 1
ATOM 779 C CA . ASN A 1 98 ? 10.231 -10.178 -0.744 1.00 97.44 98 ASN A CA 1
ATOM 780 C C . ASN A 1 98 ? 9.345 -10.339 -1.994 1.00 97.44 98 ASN A C 1
ATOM 782 O O . ASN A 1 98 ? 8.907 -11.452 -2.279 1.00 97.44 98 ASN A O 1
ATOM 786 N N . SER A 1 99 ? 9.047 -9.259 -2.727 1.00 98.31 99 SER A N 1
ATOM 787 C CA . SER A 1 99 ? 8.225 -9.330 -3.939 1.00 98.31 99 SER A CA 1
ATOM 788 C C . SER A 1 99 ? 8.933 -10.089 -5.053 1.00 98.31 99 SER A C 1
ATO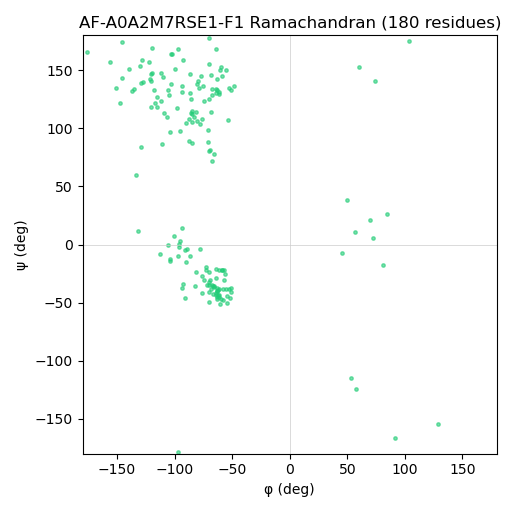M 790 O O . SER A 1 99 ? 10.059 -9.766 -5.430 1.00 98.31 99 SER A O 1
ATOM 792 N N . GLU A 1 100 ? 8.229 -11.066 -5.623 1.00 98.19 100 GLU A N 1
ATOM 793 C CA . GLU A 1 100 ? 8.704 -11.859 -6.755 1.00 98.19 100 GLU A CA 1
ATOM 794 C C . GLU A 1 100 ? 8.908 -10.997 -8.019 1.00 98.19 100 GLU A C 1
ATOM 796 O O . GLU A 1 100 ? 8.473 -9.844 -8.104 1.00 98.19 100 GLU A O 1
ATOM 801 N N . GLY A 1 101 ? 9.559 -11.578 -9.032 1.00 95.94 101 GLY A N 1
ATOM 802 C CA . GLY A 1 101 ? 9.829 -10.927 -10.316 1.00 95.94 101 GLY A CA 1
ATOM 803 C C . GLY A 1 101 ? 11.168 -10.191 -10.359 1.00 95.94 101 GLY A C 1
ATOM 804 O O . GLY A 1 101 ? 12.043 -10.409 -9.527 1.00 95.94 101 GLY A O 1
ATOM 805 N N . GLN A 1 102 ? 11.343 -9.351 -11.380 1.00 94.44 102 GLN A N 1
ATOM 806 C CA . GLN A 1 102 ? 12.551 -8.551 -11.590 1.00 94.44 102 GLN A CA 1
ATOM 807 C C . GLN A 1 102 ? 12.201 -7.056 -11.583 1.00 94.44 102 GLN A C 1
ATOM 809 O O . GLN A 1 102 ? 11.105 -6.686 -12.015 1.00 94.44 102 GLN A O 1
ATOM 814 N N . PRO A 1 103 ? 13.102 -6.184 -11.102 1.00 92.38 103 PRO A N 1
ATOM 815 C CA . PRO A 1 103 ? 12.884 -4.746 -11.144 1.00 92.38 103 PRO A CA 1
ATOM 816 C C . PRO A 1 103 ? 12.959 -4.237 -12.593 1.00 92.38 103 PRO A C 1
ATOM 818 O O . PRO A 1 103 ? 13.959 -4.430 -13.276 1.00 92.38 103 PRO A O 1
ATOM 821 N N . GLU A 1 104 ? 11.915 -3.550 -13.060 1.00 85.00 104 GLU A N 1
ATOM 822 C CA . GLU A 1 104 ? 11.814 -3.078 -14.458 1.00 85.00 104 GLU A CA 1
ATOM 823 C C . GLU A 1 104 ? 11.875 -1.544 -14.602 1.00 85.00 104 GLU A C 1
ATOM 825 O O . GLU A 1 104 ? 11.973 -1.015 -15.709 1.00 85.00 104 GLU A O 1
ATOM 830 N N . GLY A 1 105 ? 11.840 -0.814 -13.481 1.00 72.31 105 GLY A N 1
ATOM 831 C CA . GLY A 1 105 ? 11.873 0.651 -13.444 1.00 72.31 105 GLY A CA 1
ATOM 832 C C . GLY A 1 105 ? 10.559 1.321 -13.884 1.00 72.31 105 GLY A C 1
ATOM 833 O O . GLY A 1 105 ? 9.908 0.920 -14.845 1.00 72.31 105 GLY A O 1
ATOM 834 N N . ALA A 1 106 ? 10.161 2.399 -13.201 1.00 67.56 106 ALA A N 1
ATOM 835 C CA . ALA A 1 106 ? 8.842 3.013 -13.420 1.00 67.56 106 ALA A CA 1
ATOM 836 C C . ALA A 1 106 ? 8.688 3.783 -14.745 1.00 67.56 106 ALA A C 1
ATOM 838 O O . ALA A 1 106 ? 7.569 4.000 -15.207 1.00 67.56 106 ALA A O 1
ATOM 839 N N . TYR A 1 107 ? 9.788 4.230 -15.359 1.00 67.50 107 TYR A N 1
ATOM 840 C CA . TYR A 1 107 ? 9.724 5.081 -16.552 1.00 67.50 107 TYR A CA 1
ATOM 841 C C . TYR A 1 107 ? 9.520 4.281 -17.840 1.00 67.50 107 TYR A C 1
ATOM 843 O O . TYR A 1 107 ? 8.769 4.716 -18.713 1.00 67.50 107 TYR A O 1
ATOM 851 N N . TYR A 1 108 ? 10.109 3.088 -17.929 1.00 69.75 108 TYR A N 1
ATOM 852 C CA . TYR A 1 108 ? 10.114 2.280 -19.152 1.00 69.75 108 TYR A CA 1
ATOM 853 C C . TYR A 1 108 ? 9.136 1.104 -19.108 1.00 69.75 108 TYR A C 1
ATOM 855 O O . TYR A 1 108 ? 8.805 0.558 -20.156 1.00 69.75 108 TYR A O 1
ATOM 863 N N . SER A 1 109 ? 8.613 0.763 -17.926 1.00 83.81 109 SER A N 1
ATOM 864 C CA . SER A 1 109 ? 7.672 -0.340 -17.753 1.00 83.81 109 SER A CA 1
ATOM 865 C C . SER A 1 109 ? 6.398 0.083 -17.006 1.00 83.81 109 SER A C 1
ATOM 867 O O . SER A 1 109 ? 6.460 0.875 -16.063 1.00 83.81 109 SER A O 1
ATOM 869 N N . PRO A 1 110 ? 5.209 -0.404 -17.413 1.00 87.81 110 PRO A N 1
ATOM 870 C CA . PRO A 1 110 ? 3.971 -0.242 -16.654 1.00 87.81 110 PRO A CA 1
ATOM 871 C C . PRO A 1 110 ? 3.854 -1.206 -15.464 1.00 87.81 110 PRO A C 1
ATOM 873 O O . PRO A 1 110 ? 2.872 -1.136 -14.735 1.00 87.81 110 PRO A O 1
ATOM 876 N N . SER A 1 111 ? 4.806 -2.115 -15.274 1.00 91.06 111 SER A N 1
ATOM 877 C CA . SER A 1 111 ? 4.708 -3.225 -14.326 1.00 91.06 111 SER A CA 1
ATOM 878 C C . SER A 1 111 ? 4.381 -2.797 -12.892 1.00 91.06 111 SER A C 1
ATOM 880 O O . SER A 1 111 ? 3.464 -3.347 -12.292 1.00 91.06 111 SER A O 1
ATOM 882 N N . TYR A 1 112 ? 5.026 -1.746 -12.375 1.00 92.94 112 TYR A N 1
ATOM 883 C CA . TYR A 1 112 ? 4.722 -1.245 -11.027 1.00 92.94 112 TYR A CA 1
ATOM 884 C C . TYR A 1 112 ? 3.320 -0.629 -10.917 1.00 92.94 112 TYR A C 1
ATOM 886 O O . TYR A 1 112 ? 2.672 -0.807 -9.897 1.00 92.94 112 TYR A O 1
ATOM 894 N N . ALA A 1 113 ? 2.835 0.035 -11.970 1.00 91.25 113 ALA A N 1
ATOM 895 C CA . ALA A 1 113 ? 1.462 0.549 -12.045 1.00 91.25 113 ALA A CA 1
ATOM 896 C C . ALA A 1 113 ? 0.427 -0.590 -12.096 1.00 91.25 113 ALA A C 1
ATOM 898 O O . ALA A 1 113 ? -0.652 -0.535 -11.514 1.00 91.25 113 ALA A O 1
ATOM 899 N N . ILE A 1 114 ? 0.764 -1.690 -12.770 1.00 92.31 114 ILE A N 1
ATOM 900 C CA . ILE A 1 114 ? -0.093 -2.877 -12.784 1.00 92.31 114 ILE A CA 1
ATOM 901 C C . ILE A 1 114 ? -0.167 -3.506 -11.388 1.00 92.31 114 ILE A C 1
ATOM 903 O O . ILE A 1 114 ? -1.258 -3.863 -10.944 1.00 92.31 114 ILE A O 1
ATOM 907 N N . ASP A 1 115 ? 0.964 -3.597 -10.687 1.00 95.00 115 ASP A N 1
ATOM 908 C CA . ASP A 1 115 ? 1.013 -4.108 -9.316 1.00 95.00 115 ASP A CA 1
ATOM 909 C C . ASP A 1 115 ? 0.143 -3.261 -8.377 1.00 95.00 115 ASP A C 1
ATOM 911 O O . ASP A 1 115 ? -0.699 -3.799 -7.658 1.00 95.00 115 ASP A O 1
ATOM 915 N N . THR A 1 116 ? 0.241 -1.933 -8.440 1.00 92.69 116 THR A N 1
ATOM 916 C CA . THR A 1 116 ? -0.545 -1.024 -7.587 1.00 92.69 116 THR A CA 1
ATOM 917 C C . THR A 1 116 ? -2.046 -1.082 -7.867 1.00 92.69 116 THR A C 1
ATOM 919 O O . THR A 1 116 ? -2.845 -1.038 -6.928 1.00 92.69 116 THR A O 1
ATOM 922 N N . LEU A 1 117 ? -2.458 -1.258 -9.125 1.00 91.94 117 LEU A N 1
ATOM 923 C CA . LEU A 1 117 ? -3.866 -1.462 -9.491 1.00 91.94 117 LEU A CA 1
ATOM 924 C C . LEU A 1 117 ? -4.406 -2.835 -9.040 1.00 91.94 117 LEU A C 1
ATOM 926 O O . LEU A 1 117 ? -5.569 -2.951 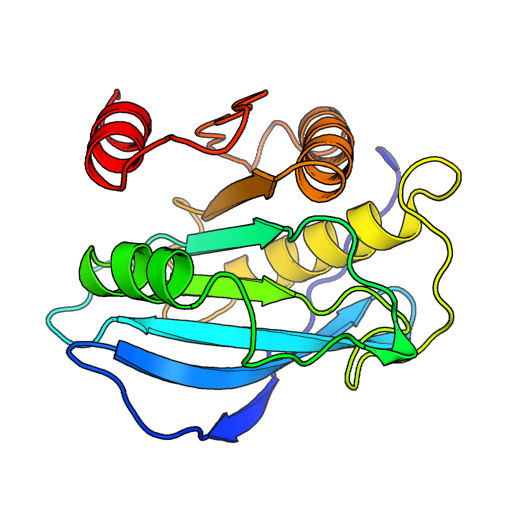-8.638 1.00 91.94 117 LEU A O 1
ATOM 930 N N . ASN A 1 118 ? -3.567 -3.873 -9.018 1.00 94.25 118 ASN A N 1
ATOM 931 C CA . ASN A 1 118 ? -3.927 -5.165 -8.421 1.00 94.25 118 ASN A CA 1
ATOM 932 C C . ASN A 1 118 ? -4.014 -5.082 -6.885 1.00 94.25 118 ASN A C 1
ATOM 934 O O . ASN A 1 118 ? -4.911 -5.684 -6.282 1.00 94.25 118 ASN A O 1
ATOM 938 N N . ALA A 1 119 ? -3.164 -4.271 -6.244 1.00 94.81 119 ALA A N 1
ATOM 939 C CA . ALA A 1 119 ? -3.284 -3.962 -4.819 1.00 94.81 119 ALA A CA 1
ATOM 940 C C . ALA A 1 119 ? -4.612 -3.254 -4.515 1.00 94.81 119 ALA A C 1
ATOM 942 O O . ALA A 1 119 ? -5.314 -3.654 -3.588 1.00 94.81 119 ALA A O 1
ATOM 943 N N . LEU A 1 120 ? -4.998 -2.255 -5.321 1.00 93.19 120 LEU A N 1
ATOM 944 C CA . LEU A 1 120 ? -6.297 -1.577 -5.224 1.00 93.19 120 LEU A CA 1
ATOM 945 C C . LEU A 1 120 ? -7.455 -2.577 -5.282 1.00 93.19 120 LEU A C 1
ATOM 947 O O . LEU A 1 120 ? -8.318 -2.575 -4.404 1.00 93.19 120 LEU A O 1
ATOM 951 N N . SER A 1 121 ? -7.449 -3.457 -6.280 1.00 91.50 121 SER A N 1
ATOM 952 C CA . SER A 1 121 ? -8.497 -4.467 -6.466 1.00 91.50 121 SER A CA 1
ATOM 953 C C . SER A 1 121 ? -8.594 -5.429 -5.278 1.00 91.50 121 SER A C 1
ATOM 955 O O . SER A 1 121 ? -9.691 -5.769 -4.836 1.00 91.50 121 SER A O 1
ATOM 957 N N . SER A 1 122 ? -7.451 -5.811 -4.707 1.00 93.94 122 SER A N 1
ATOM 958 C CA . SER A 1 122 ? -7.381 -6.671 -3.520 1.00 93.94 122 SER A CA 1
ATOM 959 C C . SER A 1 122 ? -7.869 -5.938 -2.256 1.00 93.94 122 SER A C 1
ATOM 961 O O . SER A 1 122 ? -8.647 -6.482 -1.471 1.00 93.94 122 SER A O 1
ATOM 963 N N . LEU A 1 123 ? -7.503 -4.663 -2.085 1.00 94.44 123 LEU A N 1
ATOM 964 C CA . LEU A 1 123 ? -7.903 -3.832 -0.943 1.00 94.44 123 LEU A CA 1
ATOM 965 C C . LEU A 1 123 ? -9.395 -3.478 -0.945 1.00 94.44 123 LEU A C 1
ATOM 967 O O . LEU A 1 123 ? -9.983 -3.415 0.132 1.00 94.44 123 LEU A O 1
ATOM 971 N N . LYS A 1 124 ? -10.045 -3.351 -2.112 1.00 91.94 124 LYS A N 1
ATOM 972 C CA . LYS A 1 124 ? -11.516 -3.215 -2.214 1.00 91.94 124 LYS A CA 1
ATOM 973 C C . LYS A 1 124 ? -12.272 -4.382 -1.560 1.00 91.94 124 LYS A C 1
ATOM 975 O O . LYS A 1 124 ? -13.443 -4.249 -1.222 1.00 91.94 124 LYS A O 1
ATOM 980 N N . ARG A 1 125 ? -11.635 -5.545 -1.392 1.00 93.12 125 ARG A N 1
ATOM 981 C CA . ARG A 1 125 ? -12.234 -6.740 -0.771 1.00 93.12 125 ARG A CA 1
ATOM 982 C C . ARG A 1 125 ? -11.724 -7.008 0.639 1.00 93.12 125 ARG A C 1
ATOM 984 O O . ARG A 1 125 ? -12.165 -7.964 1.276 1.00 93.12 125 ARG A O 1
ATOM 991 N N . PHE A 1 126 ? -10.824 -6.171 1.143 1.00 95.69 126 PHE A N 1
ATOM 992 C CA . PHE A 1 126 ? -10.277 -6.331 2.476 1.00 95.69 126 PHE A CA 1
ATOM 993 C C . PHE A 1 126 ? -11.304 -5.910 3.534 1.00 95.69 126 PHE A C 1
ATOM 995 O O . PHE A 1 126 ? -11.774 -4.780 3.542 1.00 95.69 126 PHE A O 1
ATOM 1002 N N . LYS A 1 127 ? -11.634 -6.808 4.469 1.00 95.12 127 LYS A N 1
ATOM 1003 C CA . LYS A 1 127 ? -12.723 -6.626 5.455 1.00 95.12 127 LYS A CA 1
ATOM 1004 C C . LYS A 1 127 ? -12.591 -5.402 6.375 1.00 95.12 127 LYS A C 1
ATOM 1006 O O . LYS A 1 127 ? -13.567 -4.982 6.995 1.00 95.12 127 LYS A O 1
ATOM 1011 N N . GLU A 1 128 ? -11.375 -4.887 6.547 1.00 96.56 128 GLU A N 1
ATOM 1012 C CA . GLU A 1 128 ? -11.129 -3.697 7.367 1.00 96.56 128 GLU A CA 1
ATOM 1013 C C . GLU A 1 128 ? -11.211 -2.401 6.553 1.00 96.56 128 GLU A C 1
ATOM 1015 O O . GLU A 1 128 ? -11.307 -1.330 7.149 1.00 96.56 128 GLU A O 1
ATOM 1020 N N . ALA A 1 129 ? -11.172 -2.486 5.221 1.00 96.12 129 ALA A N 1
ATOM 1021 C CA . ALA A 1 129 ? -11.189 -1.348 4.316 1.00 96.12 129 ALA A CA 1
ATOM 1022 C C . ALA A 1 129 ? -12.614 -0.900 3.982 1.00 96.12 129 ALA A C 1
ATOM 1024 O O . ALA A 1 129 ? -13.530 -1.709 3.861 1.00 96.12 129 ALA A O 1
ATOM 1025 N N . ASP A 1 130 ? -12.766 0.405 3.792 1.00 94.31 130 ASP A N 1
ATOM 1026 C CA . ASP A 1 130 ? -13.921 1.008 3.141 1.00 94.31 130 ASP A CA 1
ATOM 1027 C C . ASP A 1 130 ? -13.674 1.036 1.624 1.00 94.31 130 ASP A C 1
ATOM 1029 O O . ASP A 1 130 ? -12.825 1.814 1.167 1.00 94.31 130 ASP A O 1
ATOM 1033 N N . PRO A 1 131 ? -14.369 0.197 0.832 1.00 89.94 131 PRO A N 1
ATOM 1034 C CA . PRO A 1 131 ? -14.116 0.074 -0.603 1.00 89.94 131 PRO A CA 1
ATOM 1035 C C . PRO A 1 131 ? -14.418 1.361 -1.379 1.00 89.94 131 PRO A C 1
ATOM 1037 O O . PRO A 1 131 ? -13.860 1.563 -2.454 1.00 89.94 131 PRO A O 1
ATOM 1040 N N . GLU A 1 132 ? -15.236 2.257 -0.817 1.00 87.94 132 GLU A N 1
ATOM 1041 C CA . GLU A 1 132 ? -15.632 3.527 -1.434 1.00 87.94 132 GLU A CA 1
ATOM 1042 C C . GLU A 1 132 ? -14.672 4.681 -1.102 1.00 87.94 132 GLU A C 1
ATOM 1044 O O . GLU A 1 132 ? -14.859 5.813 -1.565 1.00 87.94 132 GLU A O 1
ATOM 1049 N N . ARG A 1 133 ? -13.660 4.431 -0.258 1.00 89.06 133 ARG A N 1
ATOM 1050 C CA . ARG A 1 133 ? -12.684 5.430 0.205 1.00 89.06 133 ARG A CA 1
ATOM 1051 C C . ARG A 1 133 ? -11.258 4.899 0.122 1.00 89.06 133 ARG A C 1
ATOM 1053 O O . ARG A 1 133 ? -10.542 4.848 1.124 1.00 89.06 133 ARG A O 1
ATOM 1060 N N . ILE A 1 134 ? -10.839 4.546 -1.090 1.00 90.00 134 ILE A N 1
ATOM 1061 C CA . ILE A 1 134 ? -9.460 4.155 -1.390 1.00 90.00 134 ILE A CA 1
ATOM 1062 C C . ILE A 1 134 ? -8.806 5.214 -2.277 1.00 90.00 134 ILE A C 1
ATOM 1064 O O . ILE A 1 134 ? -9.292 5.527 -3.362 1.00 90.00 134 ILE A O 1
ATOM 1068 N N . GLY A 1 135 ? -7.688 5.755 -1.800 1.00 87.25 135 GLY A N 1
ATOM 1069 C CA . GLY A 1 135 ? -6.834 6.679 -2.534 1.00 87.25 135 GLY A CA 1
ATOM 1070 C C . GLY A 1 135 ? -5.422 6.130 -2.717 1.00 87.25 135 GLY A C 1
ATOM 1071 O O . GLY A 1 135 ? -5.01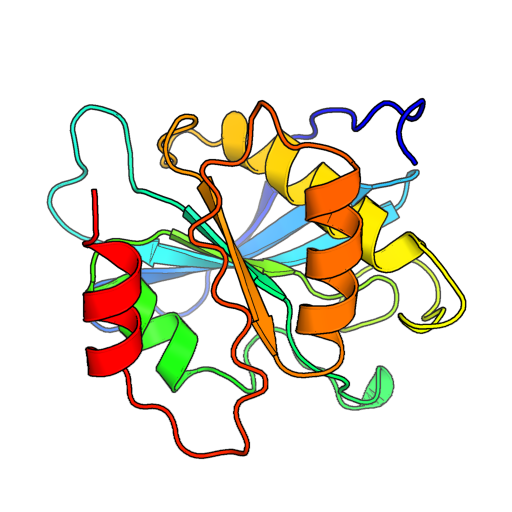5 5.151 -2.089 1.00 87.25 135 GLY A O 1
ATOM 1072 N N . MET A 1 136 ? -4.649 6.801 -3.565 1.00 88.94 136 MET A N 1
ATOM 1073 C CA . MET A 1 136 ? -3.229 6.523 -3.762 1.00 88.94 136 MET A CA 1
ATOM 1074 C C . MET A 1 136 ? -2.414 7.776 -3.443 1.00 88.94 136 MET A C 1
ATOM 1076 O O . MET A 1 136 ? -2.829 8.889 -3.760 1.00 88.94 136 MET A O 1
ATOM 1080 N N . TRP A 1 137 ? -1.244 7.597 -2.838 1.00 88.25 137 TRP A N 1
ATOM 1081 C CA . TRP A 1 137 ? -0.276 8.664 -2.585 1.00 88.25 137 TRP A CA 1
ATOM 1082 C C . TRP A 1 137 ? 1.096 8.232 -3.079 1.00 88.25 137 TRP A C 1
ATOM 1084 O O . TRP A 1 137 ? 1.471 7.079 -2.883 1.00 88.25 137 TRP A O 1
ATOM 1094 N N . GLY A 1 138 ? 1.851 9.126 -3.717 1.00 86.31 138 GLY A N 1
ATOM 1095 C CA . GLY A 1 138 ? 3.127 8.759 -4.324 1.00 86.31 138 GLY A CA 1
ATOM 1096 C C . GLY A 1 138 ? 4.170 9.859 -4.246 1.00 86.31 138 GLY A C 1
ATOM 1097 O O . GLY A 1 138 ? 3.862 11.037 -4.403 1.00 86.31 138 GLY A O 1
ATOM 1098 N N . HIS A 1 139 ? 5.425 9.456 -4.044 1.00 84.25 139 HIS A N 1
ATOM 1099 C CA . HIS A 1 139 ? 6.579 10.355 -4.010 1.00 84.25 139 HIS A CA 1
ATOM 1100 C C . HIS A 1 139 ? 7.573 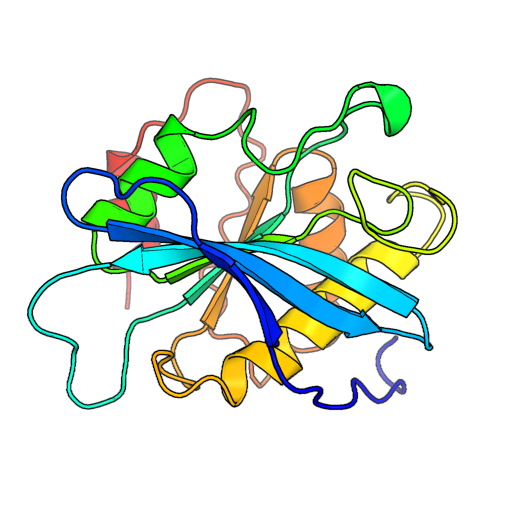10.018 -5.121 1.00 84.25 139 HIS A C 1
ATOM 1102 O O . HIS A 1 139 ? 7.948 8.857 -5.287 1.00 84.25 139 HIS A O 1
ATOM 1108 N N . SER A 1 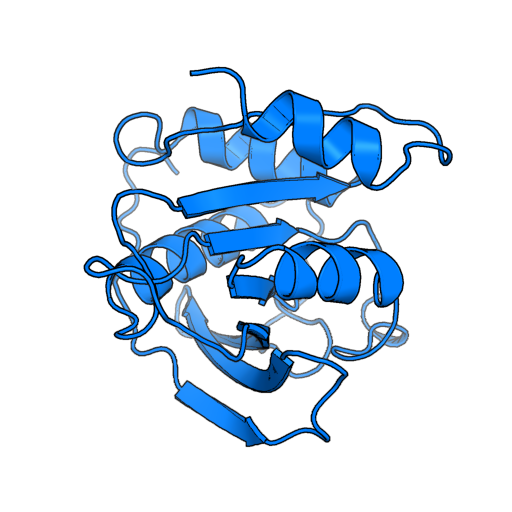140 ? 8.047 11.032 -5.855 1.00 86.56 140 SER A N 1
ATOM 1109 C CA . SER A 1 140 ? 9.049 10.881 -6.921 1.00 86.56 140 SER A CA 1
ATOM 1110 C C . SER A 1 140 ? 8.624 9.811 -7.946 1.00 86.56 140 SER A C 1
ATOM 1112 O O . SER A 1 140 ? 7.588 9.967 -8.591 1.00 86.56 140 SER A O 1
ATOM 1114 N N . MET A 1 141 ? 9.359 8.699 -8.059 1.00 88.31 141 MET A N 1
ATOM 1115 C CA . MET A 1 141 ? 8.992 7.541 -8.883 1.00 88.31 141 MET A CA 1
ATOM 1116 C C . MET A 1 141 ? 7.556 7.048 -8.621 1.00 88.31 141 MET A C 1
ATOM 1118 O O . MET A 1 141 ? 6.827 6.762 -9.567 1.00 88.31 141 MET A O 1
ATOM 1122 N N . GLY A 1 142 ? 7.120 7.022 -7.357 1.00 82.69 142 GLY A N 1
ATOM 1123 C CA . GLY A 1 142 ? 5.753 6.660 -6.976 1.00 82.69 142 GLY A CA 1
ATOM 1124 C C . GLY A 1 142 ? 4.696 7.637 -7.494 1.00 82.69 142 GLY A C 1
ATOM 1125 O O . GLY A 1 142 ? 3.578 7.234 -7.798 1.00 82.69 142 GLY A O 1
ATOM 1126 N N . GLY A 1 143 ? 5.054 8.912 -7.672 1.00 81.94 143 GLY A N 1
ATOM 1127 C CA . GLY A 1 143 ? 4.190 9.895 -8.327 1.00 81.94 143 GLY A CA 1
ATOM 1128 C C . GLY A 1 143 ? 4.012 9.605 -9.821 1.00 81.94 143 GLY A C 1
ATOM 1129 O O . GLY A 1 143 ? 2.906 9.729 -10.339 1.00 81.94 143 GLY A O 1
ATOM 1130 N N . ASN A 1 144 ? 5.067 9.151 -10.514 1.00 82.75 144 ASN A N 1
ATOM 1131 C CA . ASN A 1 144 ? 4.955 8.732 -11.918 1.00 82.75 144 ASN A CA 1
ATOM 1132 C C . ASN A 1 144 ? 4.022 7.523 -12.078 1.00 82.75 144 ASN A C 1
ATOM 1134 O O . ASN A 1 144 ? 3.218 7.496 -13.007 1.00 82.75 144 ASN A O 1
ATOM 1138 N N . ILE A 1 145 ? 4.107 6.566 -11.151 1.00 83.31 145 ILE A N 1
ATOM 1139 C CA . ILE A 1 145 ? 3.252 5.374 -11.122 1.00 83.31 145 ILE A CA 1
ATOM 1140 C C . ILE A 1 145 ? 1.780 5.779 -10.993 1.00 83.31 145 ILE A C 1
ATOM 1142 O O . ILE A 1 145 ? 0.974 5.430 -11.850 1.00 83.31 145 ILE A O 1
ATOM 1146 N N . ILE A 1 146 ? 1.451 6.625 -10.014 1.00 81.00 146 ILE A N 1
ATOM 1147 C CA . ILE A 1 146 ? 0.067 7.073 -9.796 1.00 81.00 146 ILE A CA 1
ATOM 1148 C C . ILE A 1 146 ? -0.479 7.858 -10.986 1.00 81.00 146 ILE A C 1
ATOM 1150 O O . ILE A 1 146 ? -1.631 7.666 -11.367 1.00 81.00 146 ILE A O 1
ATOM 1154 N N . SER A 1 147 ? 0.333 8.707 -11.620 1.00 79.81 147 SER A N 1
ATOM 1155 C CA . SER A 1 147 ? -0.093 9.424 -12.828 1.00 79.81 147 SER A CA 1
ATOM 1156 C C . SER A 1 147 ? -0.550 8.476 -13.940 1.00 79.81 147 SER A C 1
ATOM 1158 O O . SER A 1 147 ? -1.438 8.826 -14.714 1.00 79.81 147 SER A O 1
ATOM 1160 N N . ARG A 1 148 ? 0.016 7.265 -14.020 1.00 74.75 148 ARG A N 1
ATOM 1161 C CA . ARG A 1 148 ? -0.433 6.237 -14.965 1.00 74.75 148 ARG A CA 1
ATOM 1162 C C . ARG A 1 148 ? -1.728 5.567 -14.499 1.00 74.75 148 ARG A C 1
ATOM 1164 O O . ARG A 1 148 ? -2.618 5.384 -15.327 1.00 74.75 148 ARG A O 1
ATOM 1171 N N . ASP A 1 149 ? -1.852 5.264 -13.209 1.00 70.31 149 ASP A N 1
ATOM 1172 C CA . ASP A 1 149 ? -3.031 4.612 -12.614 1.00 70.31 149 ASP A CA 1
ATOM 1173 C C . ASP A 1 149 ? -4.294 5.466 -12.754 1.00 70.31 149 ASP A C 1
ATOM 1175 O O . ASP A 1 149 ? -5.335 4.973 -13.191 1.00 70.31 149 ASP A O 1
ATOM 1179 N N . ILE A 1 150 ? -4.180 6.776 -12.508 1.00 67.38 150 ILE A N 1
ATOM 1180 C CA . ILE A 1 150 ? -5.280 7.743 -12.663 1.00 67.38 150 ILE A CA 1
ATOM 1181 C C . ILE A 1 150 ? -5.829 7.731 -14.086 1.00 67.38 150 ILE A C 1
ATOM 1183 O O . ILE A 1 150 ? -7.029 7.848 -14.300 1.00 67.38 150 ILE A O 1
ATOM 1187 N N . VAL A 1 151 ? -4.960 7.593 -15.087 1.00 65.31 151 VAL A N 1
ATOM 1188 C CA . VAL A 1 151 ? -5.389 7.549 -16.487 1.00 65.31 151 VAL A CA 1
ATOM 1189 C C . VAL A 1 151 ? -6.079 6.222 -16.804 1.00 65.31 151 VAL A C 1
ATOM 1191 O O . VAL A 1 151 ? -6.784 6.149 -17.805 1.00 65.31 151 VAL A O 1
ATOM 1194 N N . VAL A 1 152 ? -5.898 5.168 -16.013 1.00 59.47 152 VAL A N 1
ATOM 1195 C CA . VAL A 1 152 ? -6.478 3.844 -16.270 1.00 59.47 152 VAL A CA 1
ATOM 1196 C C . VAL A 1 152 ? -7.838 3.679 -15.598 1.00 59.47 152 VAL A C 1
ATOM 1198 O O . VAL A 1 152 ? -8.767 3.248 -16.278 1.00 59.47 152 VAL A O 1
ATOM 1201 N N . ASP A 1 153 ? -7.967 4.061 -14.327 1.00 59.69 153 ASP A N 1
ATOM 1202 C CA . ASP A 1 153 ? -9.177 3.848 -13.527 1.00 59.69 153 ASP A CA 1
ATOM 1203 C C . ASP A 1 153 ? -9.645 5.151 -12.854 1.00 59.69 153 ASP A C 1
ATOM 1205 O O . ASP A 1 153 ? -9.336 5.447 -11.702 1.00 59.69 153 ASP A O 1
ATOM 1209 N N . THR A 1 154 ? -10.395 5.967 -13.603 1.00 52.75 154 THR A N 1
ATOM 1210 C CA . THR A 1 154 ? -10.981 7.219 -13.089 1.00 52.75 154 THR A CA 1
ATOM 1211 C C . THR A 1 154 ? -12.333 7.025 -12.406 1.00 52.75 154 THR A C 1
ATOM 1213 O O . THR A 1 154 ? -12.870 7.993 -11.871 1.00 52.75 154 THR A O 1
ATOM 1216 N N . LYS A 1 155 ? -12.946 5.835 -12.498 1.00 49.03 155 LYS A N 1
ATOM 1217 C CA . LYS A 1 155 ? -14.324 5.608 -12.030 1.00 49.03 155 LYS A CA 1
ATOM 1218 C C . LYS A 1 155 ? -14.375 5.103 -10.595 1.00 49.03 155 LYS A C 1
ATOM 1220 O O . LYS A 1 155 ? -15.273 5.520 -9.869 1.00 49.03 155 LYS A O 1
ATOM 1225 N N . ASP A 1 156 ? -13.396 4.300 -10.183 1.00 47.75 156 ASP A N 1
ATOM 1226 C CA . ASP A 1 156 ? -13.390 3.707 -8.845 1.00 47.75 156 ASP A CA 1
ATOM 1227 C C . ASP A 1 156 ? -12.410 4.386 -7.874 1.00 47.75 156 ASP A C 1
ATOM 1229 O O . ASP A 1 156 ? -12.468 4.166 -6.665 1.00 47.75 156 ASP A O 1
ATOM 1233 N N . MET A 1 157 ? -11.504 5.228 -8.375 1.00 50.12 157 MET A N 1
ATOM 1234 C CA . MET A 1 157 ? -10.606 6.019 -7.539 1.00 50.12 157 MET A CA 1
ATOM 1235 C C . MET A 1 157 ? -11.261 7.359 -7.203 1.00 50.12 157 MET A C 1
ATOM 1237 O O . MET A 1 157 ? -11.258 8.286 -8.015 1.00 50.12 157 MET A O 1
ATOM 1241 N N . LYS A 1 158 ? -11.749 7.513 -5.962 1.00 46.97 158 LYS A N 1
ATOM 1242 C CA . LYS A 1 158 ? -11.904 8.848 -5.360 1.00 46.97 158 LYS A CA 1
ATOM 1243 C C . LYS A 1 158 ? -10.515 9.387 -5.073 1.00 46.97 158 LYS A C 1
ATOM 1245 O O . LYS A 1 158 ? -9.953 9.269 -3.986 1.00 46.97 158 LYS A O 1
ATOM 1250 N N . LEU A 1 159 ? -9.925 9.901 -6.137 1.00 40.28 159 LEU A N 1
ATOM 1251 C CA . LEU A 1 159 ? -8.586 10.417 -6.138 1.00 40.28 159 LEU A CA 1
ATOM 1252 C C . LEU A 1 159 ? -8.558 11.730 -5.352 1.00 40.28 159 LEU A C 1
ATOM 1254 O O . LEU A 1 159 ? -8.811 12.800 -5.900 1.00 40.28 159 LEU A O 1
ATOM 1258 N N . HIS A 1 160 ? -8.138 11.675 -4.090 1.00 41.09 160 HIS A N 1
ATOM 1259 C CA . HIS A 1 160 ? -7.363 12.784 -3.543 1.00 41.09 160 HIS A CA 1
ATOM 1260 C C . HIS A 1 160 ? -6.015 12.743 -4.256 1.00 41.09 160 HIS A C 1
ATOM 1262 O O . HIS A 1 160 ? -5.055 12.147 -3.772 1.00 41.09 160 HIS A O 1
ATOM 1268 N N . GLY A 1 161 ? -5.994 13.293 -5.472 1.00 35.06 161 GLY A N 1
ATOM 1269 C CA . GLY A 1 161 ? -4.814 13.443 -6.308 1.00 35.06 161 GLY A CA 1
ATOM 1270 C C . GLY A 1 161 ? -3.877 14.436 -5.657 1.00 35.06 161 GLY A C 1
ATOM 1271 O O . GLY A 1 161 ? -3.721 15.562 -6.110 1.00 35.06 161 GLY A O 1
ATOM 1272 N N . LEU A 1 162 ? -3.250 14.018 -4.567 1.00 38.75 162 LEU A N 1
ATOM 1273 C CA . LEU A 1 162 ? -1.996 14.579 -4.144 1.00 38.75 162 LEU A CA 1
ATOM 1274 C C . LEU A 1 162 ? -0.970 14.083 -5.165 1.00 38.75 162 LEU A C 1
ATOM 1276 O O . LEU A 1 162 ?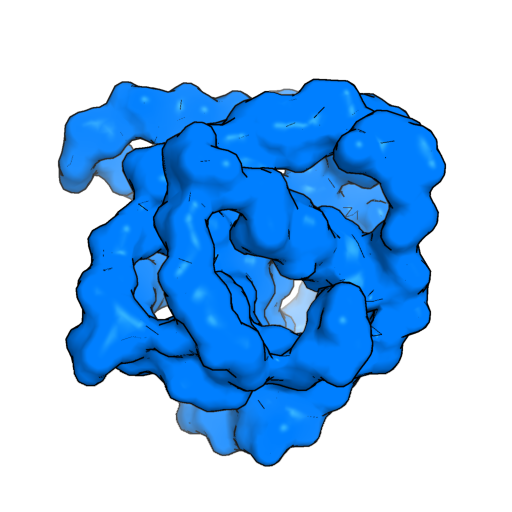 -0.318 13.061 -4.970 1.00 38.75 162 LEU A O 1
ATOM 1280 N N . THR A 1 163 ? -0.805 14.835 -6.251 1.00 33.38 163 THR A N 1
ATOM 1281 C CA . THR A 1 163 ? 0.520 15.045 -6.832 1.00 33.38 163 THR A CA 1
ATOM 1282 C C . THR A 1 163 ? 1.137 16.246 -6.134 1.00 33.38 163 THR A C 1
ATOM 1284 O O . THR A 1 163 ? 1.003 17.372 -6.618 1.00 33.38 163 THR A O 1
ATOM 1287 N N . PRO A 1 164 ? 1.852 16.066 -5.016 1.00 33.66 164 PRO A N 1
ATOM 1288 C CA . PRO A 1 164 ? 2.927 16.968 -4.740 1.00 33.66 164 PRO A CA 1
ATOM 1289 C C . PRO A 1 164 ? 4.086 16.559 -5.659 1.00 33.66 164 PRO A C 1
ATOM 1291 O O . PRO A 1 164 ? 4.773 15.569 -5.406 1.00 33.66 164 PRO A O 1
ATOM 1294 N N . VAL A 1 165 ? 4.381 17.357 -6.687 1.00 34.66 165 VAL A N 1
ATOM 1295 C CA . VAL A 1 165 ? 5.799 17.593 -6.992 1.00 34.66 165 VAL A CA 1
ATOM 1296 C C . VAL A 1 165 ? 6.327 18.372 -5.786 1.00 34.66 165 VAL A C 1
ATOM 1298 O O . VAL A 1 165 ? 6.375 19.594 -5.804 1.00 34.66 165 VAL A O 1
ATOM 1301 N N . VAL A 1 166 ? 6.587 17.686 -4.670 1.00 32.38 166 VAL A N 1
ATOM 1302 C CA . VAL A 1 166 ? 7.138 18.319 -3.470 1.00 32.38 166 VAL A CA 1
ATOM 1303 C C . VAL A 1 166 ? 8.584 17.909 -3.351 1.00 32.38 166 VAL A C 1
ATOM 1305 O O . VAL A 1 166 ? 8.923 16.769 -3.038 1.00 32.38 166 VAL A O 1
ATOM 1308 N N . SER A 1 167 ? 9.436 18.900 -3.582 1.00 28.33 167 SER A N 1
ATOM 1309 C CA . SER A 1 167 ? 10.752 18.987 -2.980 1.00 28.33 167 SER A CA 1
ATOM 1310 C C . SER A 1 167 ? 10.626 18.866 -1.455 1.00 28.33 167 SER A C 1
ATOM 1312 O O . SER A 1 167 ? 10.119 19.772 -0.799 1.00 28.33 167 SER A O 1
ATOM 1314 N N . SER A 1 168 ? 11.037 17.716 -0.925 1.00 31.52 168 SER A N 1
ATOM 1315 C CA . SER A 1 168 ? 11.555 17.423 0.426 1.00 31.52 168 SER A CA 1
ATOM 1316 C C . SER A 1 168 ? 10.894 17.950 1.723 1.00 31.52 168 SER A C 1
ATOM 1318 O O . SER A 1 168 ? 11.320 17.471 2.768 1.00 31.52 168 SER A O 1
ATOM 1320 N N . ASN A 1 169 ? 9.883 18.832 1.746 1.00 33.22 169 ASN A N 1
ATOM 1321 C CA . ASN A 1 169 ? 9.514 19.568 2.977 1.00 33.22 169 ASN A CA 1
ATOM 1322 C C . ASN A 1 169 ? 8.021 19.606 3.391 1.00 33.22 169 ASN A C 1
ATOM 1324 O O . ASN A 1 169 ? 7.690 20.355 4.309 1.00 33.22 169 ASN A O 1
ATOM 1328 N N . SER A 1 170 ? 7.108 18.820 2.809 1.00 38.88 170 SER A N 1
ATOM 1329 C CA . SER A 1 170 ? 5.691 18.893 3.231 1.00 38.88 170 SER A CA 1
ATOM 1330 C C . SER A 1 170 ? 5.379 18.149 4.531 1.00 38.88 170 SER A C 1
ATOM 1332 O O . SER A 1 170 ? 5.768 16.998 4.733 1.00 38.88 170 SER A O 1
ATOM 1334 N N . SER A 1 171 ? 4.622 18.811 5.408 1.00 42.66 171 SER A N 1
ATOM 1335 C CA . SER A 1 171 ? 4.276 18.322 6.749 1.00 42.66 171 SER A CA 1
ATOM 1336 C C . SER A 1 171 ? 2.941 17.558 6.782 1.00 42.66 171 SER A C 1
ATOM 1338 O O . SER A 1 171 ? 2.069 17.734 5.932 1.00 42.66 171 SER A O 1
ATOM 1340 N N . ALA A 1 172 ? 2.738 16.712 7.800 1.00 43.25 172 ALA A N 1
ATOM 1341 C CA . ALA A 1 172 ? 1.528 15.889 7.947 1.00 43.25 172 ALA A CA 1
ATOM 1342 C C . ALA A 1 172 ? 0.211 16.700 8.028 1.00 43.25 172 ALA A C 1
ATOM 1344 O O . ALA A 1 172 ? -0.865 16.175 7.734 1.00 43.25 172 ALA A O 1
ATOM 1345 N N . SER A 1 173 ? 0.271 17.984 8.396 1.00 39.25 173 SER A N 1
ATOM 1346 C CA . SER A 1 173 ? -0.891 18.881 8.423 1.00 39.25 173 SER A CA 1
ATOM 1347 C C . SER A 1 173 ? -1.343 19.321 7.022 1.00 39.25 173 SER A C 1
ATOM 1349 O O . SER A 1 173 ? -2.542 19.504 6.800 1.00 39.25 173 SER A O 1
ATOM 1351 N N . GLU A 1 174 ? -0.428 19.420 6.055 1.00 42.66 174 GLU A N 1
ATOM 1352 C CA . GLU A 1 174 ? -0.741 19.724 4.648 1.00 42.66 174 GLU A CA 1
ATOM 1353 C C . GLU A 1 174 ? -1.422 18.534 3.960 1.00 42.66 174 GLU A C 1
ATOM 1355 O O . GLU A 1 174 ? -2.369 18.701 3.185 1.00 42.66 174 GLU A O 1
ATOM 1360 N N . ILE A 1 175 ? -1.021 17.318 4.341 1.00 45.72 175 ILE A N 1
ATOM 1361 C CA . ILE A 1 175 ? -1.687 16.070 3.947 1.00 45.72 175 ILE A CA 1
ATOM 1362 C C . ILE A 1 175 ? -3.127 16.040 4.494 1.00 45.72 175 ILE A C 1
ATOM 1364 O O . ILE A 1 175 ? -4.062 15.688 3.782 1.00 45.72 175 ILE A O 1
ATOM 1368 N N . ARG A 1 176 ? -3.361 16.499 5.731 1.00 44.88 176 ARG A N 1
ATOM 1369 C CA . ARG A 1 176 ? -4.717 16.561 6.312 1.00 44.88 176 ARG A CA 1
ATOM 1370 C C . ARG A 1 176 ? -5.646 17.524 5.559 1.00 44.88 176 ARG A C 1
ATOM 1372 O O . ARG A 1 176 ? -6.804 17.186 5.315 1.00 44.88 176 ARG A O 1
ATOM 1379 N N . ARG A 1 177 ? -5.168 18.720 5.187 1.00 36.31 177 ARG A N 1
ATOM 1380 C CA . ARG A 1 177 ? -5.983 19.726 4.468 1.00 36.31 177 ARG A CA 1
ATOM 1381 C C . ARG A 1 177 ? -6.397 19.273 3.068 1.00 36.31 177 ARG A C 1
ATOM 1383 O O . ARG A 1 177 ? -7.515 19.556 2.656 1.00 36.31 177 ARG A O 1
ATOM 1390 N N . SER A 1 178 ? -5.521 18.562 2.371 1.00 36.72 178 SER A N 1
ATOM 1391 C CA . SER A 1 178 ? -5.764 18.070 1.010 1.00 36.72 178 SER A CA 1
ATOM 1392 C C . SER A 1 178 ? -6.701 16.859 0.951 1.00 36.72 178 SER A C 1
ATOM 1394 O O . SER A 1 178 ? -7.419 16.704 -0.033 1.00 36.72 178 SER A O 1
ATOM 1396 N N . ILE A 1 179 ? -6.766 16.051 2.016 1.00 40.16 179 ILE A N 1
ATOM 1397 C CA . ILE A 1 179 ? -7.704 14.919 2.114 1.00 40.16 179 ILE A CA 1
ATOM 1398 C C . ILE A 1 179 ? -9.120 15.362 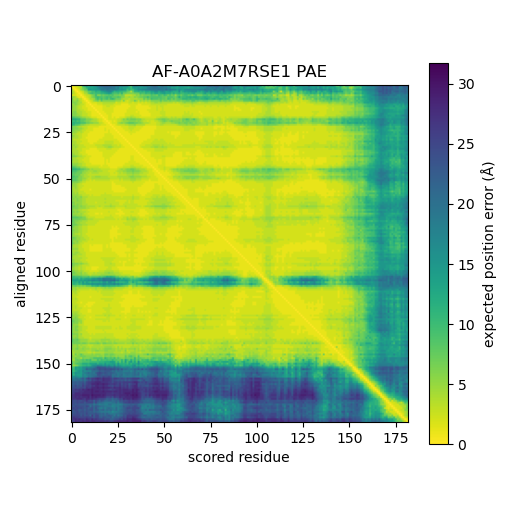2.544 1.00 40.16 179 ILE A C 1
ATOM 1400 O O . ILE A 1 179 ? -10.099 14.690 2.250 1.00 40.16 179 ILE A O 1
ATOM 1404 N N . THR A 1 180 ? -9.275 16.509 3.219 1.00 32.66 180 THR A N 1
ATOM 1405 C CA . THR A 1 180 ? -10.576 16.924 3.799 1.00 32.66 180 THR A CA 1
ATOM 1406 C C . THR A 1 180 ? -11.439 17.783 2.853 1.00 32.66 180 THR A C 1
ATOM 1408 O O . THR A 1 180 ? -12.574 18.126 3.187 1.00 32.66 180 THR A O 1
ATOM 1411 N N . LEU A 1 181 ? -10.947 18.162 1.667 1.00 28.08 181 LEU A N 1
ATOM 1412 C CA . LEU A 1 181 ? -11.726 18.964 0.715 1.00 28.08 181 LEU A CA 1
ATOM 1413 C C . LEU A 1 181 ? -12.632 18.075 -0.157 1.00 28.08 181 LEU A C 1
ATOM 1415 O O . LEU A 1 181 ? -12.242 17.678 -1.246 1.00 28.08 181 LEU A O 1
ATOM 1419 N N . ARG A 1 182 ? -13.826 17.843 0.410 1.00 35.19 182 ARG A N 1
ATOM 1420 C CA . ARG A 1 182 ? -15.144 17.453 -0.145 1.00 35.19 182 ARG A CA 1
ATOM 1421 C C . ARG A 1 182 ? -15.238 16.230 -1.055 1.00 35.19 182 ARG A C 1
ATOM 1423 O O . ARG A 1 182 ? -14.862 16.324 -2.239 1.00 35.19 182 ARG A O 1
#

Nearest PDB structures (foldseek):
  7d79-assembly1_D  TM=8.597E-01  e=1.676E-06  Beauveria bassiana ARSEF 2860
  7d79-assembly2_C  TM=8.613E-01  e=2.144E-06  Beauveria bassiana ARSEF 2860
  7d79-assembly2_B-2  TM=8.595E-01  e=2.144E-06  Beauveria bassiana ARSEF 2860
  7d79-assembly1_A  TM=8.592E-01  e=2.144E-06  Beauveria bassiana ARSEF 2860
  6lzh-assembly1_B  TM=8.450E-01  e=4.486E-06  Penicillium sp. sh18

Sequence (182 aa):
MRKKDYPVSELVIEQTLPAGTNYIQYIASYKSDGLKIYGLLTIPTGIKPKNGWPVIIFNHGYIPPDAYKTTERYVAYVAALAKNGYIVYKPDYRGHGNSEGQPEGAYYSPSYAIDTLNALSSLKRFKEADPERIGMWGHSMGGNIISRDIVVDTKDMKLHGLTPVVSSNSSASEIRRSITLR

Radius of gyration: 14.98 Å; Cα contacts (8 Å, |Δi|>4): 361; chains: 1; bounding box: 38×34×40 Å

pLDDT: mean 83.01, std 20.92, range [28.08, 98.69]

InterPro domains:
  IPR022742 Alpha/beta hydrolase domain-containing protein 17C-like [PF12146] (56-148)
  IPR029058 Alpha/Beta hydrolase fold [G3DSA:3.40.50.1820] (9-147)
  IPR029058 Alpha/Beta hydrolase fold [SSF53474] (20-145)
  IPR050261 FrsA esterase [PTHR22946] (29-147)

Secondary structure (DSSP, 8-state):
-TT--------EEEEEPPPBTTEEEEEEEEEETTEEEEEEEEEE-S---TT-EEEEEEE-----TTT--TTSSSHHHHHHHHHTT-EEEEE--TTSTT--S----TTT-SHHHHHHHHHHHHHTT-TTEEEEEEEEEE-THHHHHHHHHHHH-SSS-----------S---HHHHHHHHS--

Foldseek 3Di:
DQPDDLDAWAWAFPAWDDADVQKTWTWTWTDFPNWIWIAIKIAGDDDAPPLAFFEEAEEEADDPQVRAARCDDCVVVCVLCSPVRYTYTDIQQASHHPIHDHDDALPPDLRRLRVSVSVLSHQLPDPRYRQQRYEYDYDHSGLSSVVVNCVNDVPRHPYLPPPPPDDPDDDSVVVVVSSPDD

Mean predicted aligned error: 7.6 Å